Protein AF-A0A812WXN6-F1 (afdb_monomer)

Nearest PDB structures (foldseek):
  3lhn-assembly1_A  TM=6.561E-01  e=1.825E-03  Shewanella oneidensis
  2z4h-assembly1_A  TM=6.398E-01  e=1.081E-02  Escherichia coli
  2z4i-assembly1_A  TM=6.361E-01  e=1.576E-02  Escherichia coli
  2z4i-assembly2_B  TM=6.368E-01  e=2.178E-02  Escherichia coli

Solvent-accessible surface area (backbone atoms only — not comparable to full-atom values): 10844 Å² total; per-residue (Å²): 143,75,70,67,64,60,56,56,51,54,62,64,49,77,78,54,57,67,69,58,56,60,54,58,46,71,81,49,58,74,79,55,32,59,57,49,50,58,49,48,53,49,50,52,48,51,69,30,74,72,44,57,72,58,47,44,41,27,36,36,75,42,72,30,84,98,41,12,27,25,34,43,37,42,36,32,44,83,85,35,40,27,39,43,38,38,39,38,14,57,41,84,88,45,74,46,79,47,80,46,70,31,35,54,47,77,56,91,55,37,36,39,39,41,31,77,47,77,44,69,49,74,65,54,93,90,43,73,66,51,70,44,80,48,71,50,76,50,40,27,39,59,42,90,92,72,26,34,31,35,36,40,94,88,67,49,72,28,71,43,50,10,21,84,83,36,75,72,40,73,41,54,21,39,64,61,73,76,74,76,55,67,63,63,58,44,41,74,74,66,65,78,131

Mean predicted aligned error: 13.72 Å

Foldseek 3Di:
DPDPVVVVVLVVCLPDDLVVLVVVLVPDDPVVSVVSVVVSVVSVQLPDPVVVLVAAKWKDWDADPPFFIWMWIWHAHSSQKIKIWIWGTQGNPRIDIDIAIFGWGDDPQKIKGKDWDFDWDDPDDPDDTDTDIDIDIWMWGQDPVGKTFTADPVRDGDWDATHPPGDIDGRTIDGDDPPPPVVVVCCVVPVDD

Sequence (193 aa):
MGGAASAQGLAQLKGANIADLKALLKDLPADQKARMAALIDSVETQQSSEFKKLIGKFQKSLTWGDWGGHSFTLTIEESGRAVFEERSSEFRDSENWFYKVGRVSLNNDIITFTESRMQGESMGPGGNRSYHEKVVIKRFRRLAGGSLALLADSGEVEKMQAGFEGKAQEAVLVRYEEEQSLTEEMEKLYGRD

Secondary structure (DSSP, 8-state):
--SHHHHHHHHHHTTS-HHHHHHHGGGS-HHHHHHHHHHHHHHHHHHSHHHHTT-EEEEEEEEETTTEEEEEEEEE-TTSEEEEEEEEESSTT-EEEEEEEEEEEEETTEEEEEEEEEEEE--STTPPPEEEEEEEEEEEEEPTTS-EEEE-TTSSBPEE-SSTTSPPEE-EEEE--PPPPHHHHHHHHH---

Structure (mmCIF, N/CA/C/O backbone):
data_AF-A0A812WXN6-F1
#
_entry.id   AF-A0A812WXN6-F1
#
loop_
_atom_site.group_PDB
_atom_site.id
_atom_site.type_symbol
_atom_site.label_atom_id
_atom_site.label_alt_id
_atom_site.label_comp_id
_atom_site.label_asym_id
_atom_site.label_entity_id
_atom_site.label_seq_id
_atom_site.pdbx_PDB_ins_code
_atom_site.Cartn_x
_atom_site.Cartn_y
_atom_site.Cartn_z
_atom_site.occupancy
_atom_site.B_iso_or_equiv
_atom_site.auth_seq_id
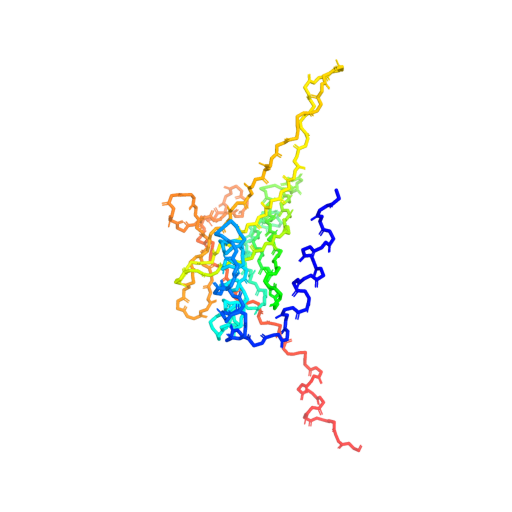_atom_site.auth_comp_id
_atom_site.auth_asym_id
_atom_site.auth_atom_id
_atom_site.pdbx_PDB_model_num
ATOM 1 N N . MET A 1 1 ? 3.934 18.034 25.282 1.00 33.03 1 MET A N 1
ATOM 2 C CA . MET A 1 1 ? 4.019 16.712 25.946 1.00 33.03 1 MET A CA 1
ATOM 3 C C . MET A 1 1 ? 2.748 15.896 25.670 1.00 33.03 1 MET A C 1
ATOM 5 O O . MET A 1 1 ? 1.896 15.821 26.537 1.00 33.03 1 MET A O 1
ATOM 9 N N . GLY A 1 2 ? 2.569 15.331 24.465 1.00 30.69 2 GLY A N 1
ATOM 10 C CA . GLY A 1 2 ? 1.290 14.685 24.085 1.00 30.69 2 GLY A CA 1
ATOM 11 C C . GLY A 1 2 ? 1.379 13.403 23.246 1.00 30.69 2 GLY A C 1
ATOM 12 O O . GLY A 1 2 ? 0.348 12.839 22.911 1.00 30.69 2 GLY A O 1
ATOM 13 N N . GLY A 1 3 ? 2.582 12.925 22.903 1.00 30.77 3 GLY A N 1
ATOM 14 C CA . GLY A 1 3 ? 2.758 11.748 22.035 1.00 30.77 3 GLY A CA 1
ATOM 15 C C . GLY A 1 3 ? 2.910 10.408 22.766 1.00 30.77 3 GLY A C 1
ATOM 16 O O . GLY A 1 3 ? 2.620 9.367 22.194 1.00 30.77 3 GLY A O 1
ATOM 17 N N . ALA A 1 4 ? 3.340 10.409 24.032 1.00 29.14 4 ALA A N 1
ATOM 18 C CA . ALA A 1 4 ? 3.595 9.170 24.778 1.00 29.14 4 ALA A CA 1
ATOM 19 C C . ALA A 1 4 ? 2.308 8.523 25.333 1.00 29.14 4 ALA A C 1
ATOM 21 O O . ALA A 1 4 ? 2.204 7.300 25.385 1.00 29.14 4 ALA A O 1
ATOM 22 N N . ALA A 1 5 ? 1.297 9.335 25.668 1.00 34.25 5 ALA A N 1
ATOM 23 C CA . ALA A 1 5 ? 0.027 8.852 26.213 1.00 34.25 5 ALA A CA 1
ATOM 24 C C . ALA A 1 5 ? -0.831 8.102 25.173 1.00 34.25 5 ALA A C 1
ATOM 26 O O . ALA A 1 5 ? -1.561 7.180 25.526 1.00 34.25 5 ALA A O 1
ATOM 27 N N . SER A 1 6 ? -0.716 8.438 23.882 1.00 50.31 6 SER A N 1
ATOM 28 C CA . SER A 1 6 ? -1.479 7.769 22.818 1.00 50.31 6 SER A CA 1
ATOM 29 C C . SER A 1 6 ? -0.908 6.396 22.445 1.00 50.31 6 SER A C 1
ATOM 31 O O . SER A 1 6 ? -1.674 5.503 22.091 1.00 50.31 6 SER A O 1
ATOM 33 N N . ALA A 1 7 ? 0.407 6.185 22.575 1.00 41.03 7 ALA A N 1
ATOM 34 C CA . ALA A 1 7 ? 1.042 4.889 22.326 1.00 41.03 7 ALA A CA 1
ATOM 35 C C . ALA A 1 7 ? 0.813 3.886 23.475 1.00 41.03 7 ALA A C 1
ATOM 37 O O . ALA A 1 7 ? 0.551 2.711 23.214 1.00 41.03 7 ALA A O 1
ATOM 38 N N . GLN A 1 8 ? 0.848 4.348 24.733 1.00 40.03 8 GLN A N 1
ATOM 39 C CA . GLN A 1 8 ? 0.539 3.517 25.906 1.00 40.03 8 GLN A CA 1
ATOM 40 C C . GLN A 1 8 ? -0.950 3.143 25.986 1.00 40.03 8 GLN A C 1
ATOM 42 O O . GLN A 1 8 ? -1.261 1.991 26.289 1.00 40.03 8 GLN A O 1
ATOM 47 N N . GLY A 1 9 ? -1.862 4.054 25.619 1.00 48.59 9 GLY A N 1
ATOM 48 C CA . GLY A 1 9 ? -3.292 3.740 25.514 1.00 48.59 9 GLY A CA 1
ATOM 49 C C . GLY A 1 9 ? -3.594 2.687 24.440 1.00 48.59 9 GLY A C 1
ATOM 50 O O . GLY A 1 9 ? -4.332 1.742 24.690 1.00 48.59 9 GLY A O 1
ATOM 51 N N . LEU A 1 10 ? -2.957 2.775 23.265 1.00 45.88 10 LEU A N 1
ATOM 52 C CA . LEU A 1 10 ? -3.133 1.800 22.177 1.00 45.88 10 LEU A CA 1
ATOM 53 C C . LEU A 1 10 ? -2.628 0.390 22.526 1.00 45.88 10 LEU A C 1
ATOM 55 O O . LEU A 1 10 ? -3.220 -0.592 22.086 1.00 45.88 10 LEU A O 1
ATOM 59 N N . ALA A 1 11 ? -1.558 0.272 23.318 1.00 43.00 11 ALA A N 1
ATOM 60 C CA . ALA A 1 11 ? -1.041 -1.025 23.759 1.00 43.00 11 ALA A CA 1
ATOM 61 C C . ALA A 1 11 ? -1.960 -1.702 24.794 1.00 43.00 11 ALA A C 1
ATOM 63 O O . ALA A 1 11 ? -2.140 -2.916 24.736 1.00 43.00 11 ALA A O 1
ATOM 64 N N . GLN A 1 12 ? -2.592 -0.926 25.685 1.00 46.94 12 GLN A N 1
ATOM 65 C CA . GLN A 1 12 ? -3.586 -1.434 26.645 1.00 46.94 12 GLN A CA 1
ATOM 66 C C . GLN A 1 12 ? -4.896 -1.878 25.970 1.00 46.94 12 GLN A C 1
ATOM 68 O O . GLN A 1 12 ? -5.598 -2.742 26.488 1.00 46.94 12 GLN A O 1
ATOM 73 N N . LEU A 1 13 ? -5.201 -1.345 24.785 1.00 49.94 13 LEU A N 1
ATOM 74 C CA . LEU A 1 13 ? -6.423 -1.651 24.035 1.00 49.94 13 LEU A CA 1
ATOM 75 C C . LEU A 1 13 ? -6.323 -2.895 23.146 1.00 49.94 13 LEU A C 1
ATOM 77 O O . LEU A 1 13 ? -7.351 -3.411 22.714 1.00 49.94 13 LEU A O 1
ATOM 81 N N . LYS A 1 14 ? -5.117 -3.429 22.912 1.00 48.50 14 LYS A N 1
ATOM 82 C CA . LYS A 1 14 ? -4.923 -4.665 22.131 1.00 48.50 14 LYS A CA 1
ATOM 83 C C . LYS A 1 14 ? -5.562 -5.910 22.765 1.00 48.50 14 LYS A C 1
ATOM 85 O O . LYS A 1 14 ? -5.762 -6.890 22.057 1.00 48.50 14 LYS A O 1
ATOM 90 N N . GLY A 1 15 ? -5.888 -5.873 24.061 1.00 48.41 15 GLY A N 1
ATOM 91 C CA . GLY A 1 15 ? -6.574 -6.952 24.786 1.00 48.41 15 GLY A CA 1
ATOM 92 C C . GLY A 1 15 ? -7.963 -6.587 25.320 1.00 48.41 15 GLY A C 1
ATOM 93 O O . GLY A 1 15 ? -8.563 -7.389 26.029 1.00 48.41 15 GLY A O 1
ATOM 94 N N . ALA A 1 16 ? -8.468 -5.385 25.026 1.00 55.94 16 ALA A N 1
ATOM 95 C CA . ALA A 1 16 ? -9.761 -4.930 25.524 1.00 55.94 16 ALA A CA 1
ATOM 96 C C . ALA A 1 16 ? -10.901 -5.439 24.628 1.00 55.94 16 ALA A C 1
ATOM 98 O O . ALA A 1 16 ? -10.816 -5.390 23.400 1.00 55.94 16 ALA A O 1
ATOM 99 N N . ASN A 1 17 ? -11.985 -5.909 25.245 1.00 61.47 17 ASN A N 1
ATOM 100 C CA . ASN A 1 17 ? -13.195 -6.297 24.532 1.00 61.47 17 ASN A CA 1
ATOM 101 C C . ASN A 1 17 ? -13.834 -5.045 23.903 1.00 61.47 17 ASN A C 1
ATOM 103 O O . ASN A 1 17 ? -14.116 -4.067 24.597 1.00 61.47 17 ASN A O 1
ATOM 107 N N . ILE A 1 18 ? -14.077 -5.065 22.589 1.00 64.12 18 ILE A N 1
ATOM 108 C CA . ILE A 1 18 ? -14.683 -3.944 21.847 1.00 64.12 18 ILE A CA 1
ATOM 109 C C . ILE A 1 18 ? -16.031 -3.540 22.463 1.00 64.12 18 ILE A C 1
ATOM 111 O O . ILE A 1 18 ? -16.370 -2.355 22.483 1.00 64.12 18 ILE A O 1
ATOM 115 N N . ALA A 1 19 ? -16.778 -4.503 23.012 1.00 62.62 19 ALA A N 1
ATOM 116 C CA . ALA A 1 19 ? -18.036 -4.242 23.704 1.00 62.62 19 ALA A CA 1
ATOM 117 C C . ALA A 1 19 ? -17.853 -3.332 24.934 1.00 62.62 19 ALA A C 1
ATOM 119 O O . ALA A 1 19 ? -18.641 -2.406 25.131 1.00 62.62 19 ALA A O 1
ATOM 120 N N . ASP A 1 20 ? -16.778 -3.530 25.700 1.00 64.81 20 ASP A N 1
ATOM 121 C CA . ASP A 1 20 ? -16.476 -2.736 26.896 1.00 64.81 20 ASP A CA 1
ATOM 122 C C . ASP A 1 20 ? -16.015 -1.322 26.513 1.00 64.81 20 ASP A C 1
ATOM 124 O O . ASP A 1 20 ? -16.400 -0.336 27.143 1.00 64.81 20 ASP A O 1
ATOM 128 N N . LEU A 1 21 ? -15.274 -1.192 25.408 1.00 65.69 21 LEU A N 1
ATOM 129 C CA . LEU A 1 21 ? -14.877 0.110 24.867 1.00 65.69 21 LEU A CA 1
ATOM 130 C C . LEU A 1 21 ? -16.072 0.911 24.330 1.00 65.69 21 LEU A C 1
ATOM 132 O O . LEU A 1 21 ? -16.168 2.118 24.564 1.00 65.69 21 LEU A O 1
ATOM 136 N N . LYS A 1 22 ? -17.018 0.240 23.662 1.00 66.38 22 LYS A N 1
ATOM 137 C CA . LYS A 1 22 ? -18.287 0.843 23.219 1.00 66.38 22 LYS A CA 1
ATOM 138 C C . LYS A 1 22 ? -19.196 1.207 24.400 1.00 66.38 22 LYS A C 1
ATOM 140 O O . LYS A 1 22 ? -19.958 2.169 24.296 1.00 66.38 22 LYS A O 1
ATOM 145 N N . ALA A 1 23 ? -19.113 0.491 25.522 1.00 67.00 23 ALA A N 1
ATOM 146 C CA . ALA A 1 23 ? -19.829 0.842 26.746 1.00 67.00 23 ALA A CA 1
ATOM 147 C C . ALA A 1 23 ? -19.251 2.111 27.398 1.00 67.00 23 ALA A C 1
ATOM 149 O O . ALA A 1 23 ? -20.011 3.036 27.685 1.00 67.00 23 ALA A O 1
ATOM 150 N N . LEU A 1 24 ? -17.921 2.207 27.515 1.00 65.50 24 LEU A N 1
ATOM 151 C CA . LEU A 1 24 ? -17.213 3.387 28.041 1.00 65.50 24 LEU A CA 1
ATOM 152 C C . LEU A 1 24 ? -17.468 4.662 27.222 1.00 65.50 24 LEU A C 1
ATOM 154 O O . LEU A 1 24 ? -17.442 5.769 27.755 1.00 65.50 24 LEU A O 1
ATOM 158 N N . LEU A 1 25 ? -17.760 4.520 25.927 1.00 66.50 25 LEU A N 1
ATOM 159 C CA . LEU A 1 25 ? -18.125 5.637 25.057 1.00 66.50 25 LEU A CA 1
ATOM 160 C C . LEU A 1 25 ? -19.397 6.368 25.501 1.00 66.50 25 LEU A C 1
ATOM 162 O O . LEU A 1 25 ? -19.516 7.555 25.211 1.00 66.50 25 LEU A O 1
ATOM 166 N N . LYS A 1 26 ? -20.355 5.708 26.164 1.00 68.88 26 LYS A N 1
ATOM 167 C CA . LYS A 1 26 ? -21.653 6.324 26.503 1.00 68.88 26 LYS A CA 1
ATOM 168 C C . LYS A 1 26 ? -21.509 7.481 27.492 1.00 68.88 26 LYS A C 1
ATOM 170 O O . LYS A 1 26 ? -22.178 8.505 27.319 1.00 68.88 26 LYS A O 1
ATOM 175 N N . ASP A 1 27 ? -20.563 7.362 28.415 1.00 70.44 27 ASP A N 1
ATOM 176 C CA . ASP A 1 27 ? -20.410 8.264 29.561 1.00 70.44 27 ASP A CA 1
ATOM 177 C C . ASP A 1 27 ? -19.451 9.435 29.301 1.00 70.44 27 ASP A C 1
ATOM 179 O O . ASP A 1 27 ? -19.265 10.300 30.154 1.00 70.44 27 ASP A O 1
ATOM 183 N N . LEU A 1 28 ? -18.854 9.504 28.106 1.00 69.88 28 LEU A N 1
ATOM 184 C CA . LEU A 1 28 ? -17.856 10.522 27.788 1.00 69.88 28 LEU A CA 1
ATOM 185 C C . LEU A 1 28 ? -18.443 11.834 27.236 1.00 69.88 28 LEU A C 1
ATOM 187 O O . LEU A 1 28 ? -19.498 11.834 26.587 1.00 69.88 28 LEU A O 1
ATOM 191 N N . PRO A 1 29 ? -17.738 12.964 27.420 1.00 76.38 29 PRO A N 1
ATOM 192 C CA . PRO A 1 29 ? -18.049 14.230 26.757 1.00 76.38 29 PRO A CA 1
ATOM 193 C C . PRO A 1 29 ? -17.917 14.135 25.223 1.00 76.38 29 PRO A C 1
ATOM 195 O O . PRO A 1 29 ? -17.157 13.318 24.698 1.00 76.38 29 PRO A O 1
ATOM 198 N N . ALA A 1 30 ? -18.671 14.954 24.479 1.00 72.00 30 ALA A N 1
ATOM 199 C CA . ALA A 1 30 ? -18.831 14.830 23.020 1.00 72.00 30 ALA A CA 1
ATOM 200 C C . ALA A 1 30 ? -17.517 14.961 22.216 1.00 72.00 30 ALA A C 1
ATOM 202 O O . ALA A 1 30 ? -17.319 14.272 21.214 1.00 72.00 30 ALA A O 1
ATOM 203 N N . ASP A 1 31 ? -16.602 15.807 22.678 1.00 64.12 31 ASP A N 1
ATOM 204 C CA . ASP A 1 31 ? -15.276 16.042 22.101 1.00 64.12 31 ASP A CA 1
ATOM 205 C C . ASP A 1 31 ? -14.322 14.846 22.284 1.00 64.12 31 ASP A C 1
ATOM 207 O O . ASP A 1 31 ? -13.501 14.556 21.409 1.00 64.12 31 ASP A O 1
ATOM 211 N N . GLN A 1 32 ? -14.466 14.102 23.384 1.00 61.41 32 GLN A N 1
ATOM 212 C CA . GLN A 1 32 ? -13.708 12.872 23.643 1.00 61.41 32 GLN A CA 1
ATOM 213 C C . GLN A 1 32 ? -14.342 11.649 22.968 1.00 61.41 32 GLN A C 1
ATOM 215 O O . GLN A 1 32 ? -13.617 10.778 22.478 1.00 61.41 32 GLN A O 1
ATOM 220 N N . LYS A 1 33 ? -15.677 11.625 22.846 1.00 66.88 33 LYS A N 1
ATOM 221 C CA . LYS A 1 33 ? -16.433 10.584 22.130 1.00 66.88 33 LYS A CA 1
ATOM 222 C C . LYS A 1 33 ? -15.969 10.410 20.689 1.00 66.88 33 LYS A C 1
ATOM 224 O O . LYS A 1 33 ? -15.718 9.284 20.278 1.00 66.88 33 LYS A O 1
ATOM 229 N N . ALA A 1 34 ? -15.792 11.497 19.937 1.00 63.53 34 ALA A N 1
ATOM 230 C CA . ALA A 1 34 ? -15.356 11.414 18.539 1.00 63.53 34 ALA A CA 1
ATOM 231 C C . ALA A 1 34 ? -13.958 10.783 18.394 1.00 63.53 34 ALA A C 1
ATOM 233 O O . ALA A 1 34 ? -13.729 9.950 17.518 1.00 63.53 34 ALA A O 1
ATOM 234 N N . ARG A 1 35 ? -13.028 11.138 19.292 1.00 61.72 35 ARG A N 1
ATOM 235 C CA . ARG A 1 35 ? -11.661 10.594 19.289 1.00 61.72 35 ARG A CA 1
ATOM 236 C C . ARG A 1 35 ? -11.632 9.123 19.690 1.00 61.72 35 ARG A C 1
ATOM 238 O O . ARG A 1 35 ? -10.906 8.351 19.073 1.00 61.72 35 ARG A O 1
ATOM 245 N N . MET A 1 36 ? -12.420 8.730 20.691 1.00 64.44 36 MET A N 1
ATOM 246 C CA . MET A 1 36 ? -12.512 7.333 21.120 1.00 64.44 36 MET A CA 1
ATOM 247 C C . MET A 1 36 ? -13.283 6.453 20.140 1.00 64.44 36 MET A C 1
ATOM 249 O O . MET A 1 36 ? -12.873 5.318 19.941 1.00 64.44 36 MET A O 1
ATOM 253 N N . ALA A 1 37 ? -14.326 6.964 19.482 1.00 64.38 37 ALA A N 1
ATOM 254 C CA . ALA A 1 37 ? -15.037 6.241 18.428 1.00 64.38 37 ALA A CA 1
ATOM 255 C C . ALA A 1 37 ? -14.101 5.907 17.260 1.00 64.38 37 ALA A C 1
ATOM 257 O O . ALA A 1 37 ? -13.977 4.743 16.900 1.00 64.38 37 ALA A O 1
ATOM 258 N N . ALA A 1 38 ? -13.328 6.886 16.774 1.00 60.88 38 ALA A N 1
ATOM 259 C CA . ALA A 1 38 ? -12.321 6.648 15.737 1.00 60.88 38 ALA A CA 1
ATOM 260 C C . ALA A 1 38 ? -11.245 5.629 16.166 1.00 60.88 38 ALA A C 1
ATOM 262 O O . ALA A 1 38 ? -10.710 4.884 15.343 1.00 60.88 38 ALA A O 1
ATOM 263 N N . LEU A 1 39 ? -10.914 5.588 17.460 1.00 62.91 39 LEU A N 1
ATOM 264 C CA . LEU A 1 39 ? -9.937 4.649 18.004 1.00 62.91 39 LEU A CA 1
ATOM 265 C C . LEU A 1 39 ? -10.512 3.231 18.132 1.00 62.91 39 LEU A C 1
ATOM 267 O O . LEU A 1 39 ? -9.81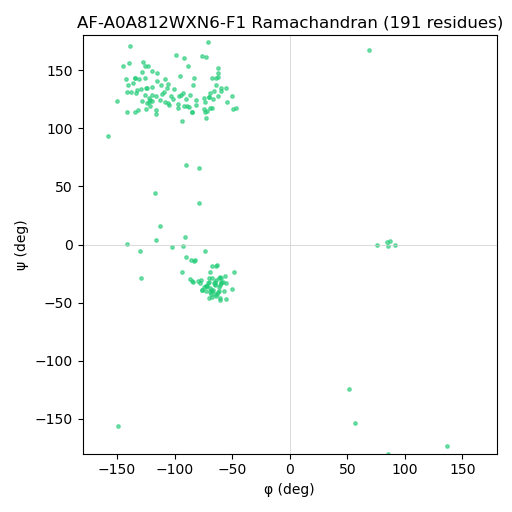9 2.267 17.825 1.00 62.91 39 LEU A O 1
ATOM 271 N N . ILE A 1 40 ? -11.778 3.110 18.533 1.00 64.62 40 ILE A N 1
ATOM 272 C CA . ILE A 1 40 ? -12.507 1.839 18.615 1.00 64.62 40 ILE A CA 1
ATOM 273 C C . ILE A 1 40 ? -12.732 1.264 17.223 1.00 64.62 40 ILE A C 1
ATOM 275 O O . ILE A 1 40 ? -12.428 0.095 17.021 1.00 64.62 40 ILE A O 1
ATOM 279 N N . ASP A 1 41 ? -13.161 2.077 16.260 1.00 64.25 41 ASP A N 1
ATOM 280 C CA . ASP A 1 41 ? -13.332 1.645 14.870 1.00 64.25 41 ASP A CA 1
ATOM 281 C C . ASP A 1 41 ? -11.998 1.177 14.272 1.00 64.25 41 ASP A C 1
ATOM 283 O O . ASP A 1 41 ? -11.953 0.193 13.536 1.00 64.25 41 ASP A O 1
ATOM 287 N N . SER A 1 42 ? -10.886 1.826 14.634 1.00 62.69 42 SER A N 1
ATOM 288 C CA . SER A 1 42 ? -9.537 1.395 14.247 1.00 62.69 42 SER A CA 1
ATOM 289 C C . SER A 1 42 ? -9.172 0.031 14.845 1.00 62.69 42 SER A C 1
ATOM 291 O O . SER A 1 42 ? -8.676 -0.837 14.126 1.00 62.69 42 SER A O 1
ATOM 293 N N . VAL A 1 43 ? -9.472 -0.202 16.128 1.00 64.06 43 VAL A N 1
ATOM 294 C CA . VAL A 1 43 ? -9.241 -1.496 16.798 1.00 64.06 43 VAL A CA 1
ATOM 295 C C . VAL A 1 43 ? -10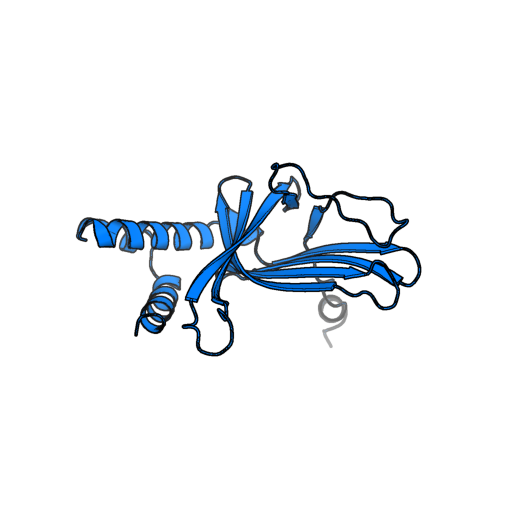.165 -2.587 16.243 1.00 64.06 43 VAL A C 1
ATOM 297 O O . VAL A 1 43 ? -9.706 -3.692 15.973 1.00 64.06 43 VAL A O 1
ATOM 300 N N . GLU A 1 44 ? -11.441 -2.287 16.010 1.00 65.94 44 GLU A N 1
ATOM 301 C CA . GLU A 1 44 ? -12.424 -3.208 15.428 1.00 65.94 4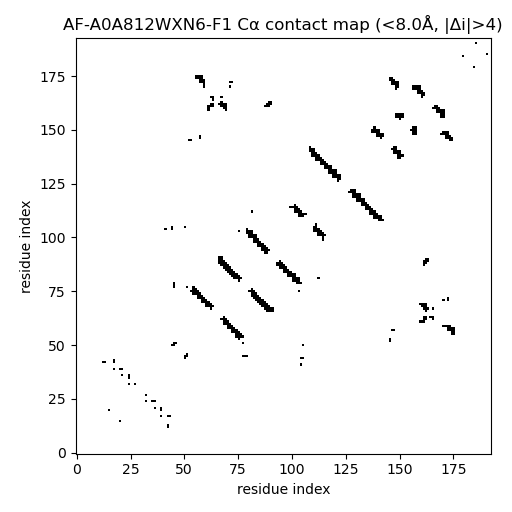4 GLU A CA 1
ATOM 302 C C . GLU A 1 44 ? -12.057 -3.582 13.988 1.00 65.94 44 GLU A C 1
ATOM 304 O O . GLU A 1 44 ? -12.057 -4.762 13.631 1.00 65.94 44 GLU A O 1
ATOM 309 N N . THR A 1 45 ? -11.620 -2.604 13.191 1.00 63.38 45 THR A N 1
ATOM 310 C CA . THR A 1 45 ? -11.087 -2.848 11.846 1.00 63.38 45 THR A CA 1
ATOM 311 C C . THR A 1 45 ? -9.853 -3.745 11.915 1.00 63.38 45 THR A C 1
ATOM 313 O O . THR A 1 45 ? -9.801 -4.733 11.189 1.00 63.38 45 THR A O 1
ATOM 316 N N . GLN A 1 46 ? -8.906 -3.478 12.824 1.00 63.66 46 GLN A N 1
ATOM 317 C CA . GLN A 1 46 ? -7.697 -4.297 13.011 1.00 63.66 46 GLN A CA 1
ATOM 318 C C . GLN A 1 46 ? -7.993 -5.727 13.495 1.00 63.66 46 GLN A C 1
ATOM 320 O O . GLN A 1 46 ? -7.263 -6.657 13.153 1.00 63.66 46 GLN A O 1
ATOM 325 N N . GLN A 1 47 ? -9.065 -5.924 14.265 1.00 65.44 47 GLN A N 1
ATOM 326 C CA . GLN A 1 47 ? -9.490 -7.244 14.739 1.00 65.44 47 GLN A CA 1
ATOM 327 C C . GLN A 1 47 ? -10.333 -8.017 13.711 1.00 65.44 47 GLN A C 1
ATOM 329 O O . GLN A 1 47 ? -10.494 -9.234 13.854 1.00 65.44 47 GLN A O 1
ATOM 334 N N . SER A 1 48 ? -10.839 -7.352 12.666 1.00 70.12 48 SER A N 1
ATOM 335 C CA . SER A 1 48 ? -11.665 -7.988 11.639 1.00 70.12 48 SER A CA 1
ATOM 336 C C . SER A 1 48 ? -10.906 -9.082 10.875 1.00 70.12 48 SER A C 1
ATOM 338 O O . SER A 1 48 ? -9.714 -8.971 10.572 1.00 70.12 48 SER A O 1
ATOM 340 N N . SER A 1 49 ? -11.614 -10.153 10.506 1.00 72.81 49 SER A N 1
ATOM 341 C CA . SER A 1 49 ? -11.060 -11.224 9.668 1.00 72.81 49 SER A CA 1
ATOM 342 C C . SER A 1 49 ? -10.598 -10.716 8.302 1.00 72.81 49 SER A C 1
ATOM 344 O O . SER A 1 49 ? -9.676 -11.278 7.717 1.00 72.81 49 SER A O 1
ATOM 346 N N . GLU A 1 50 ? -11.223 -9.653 7.794 1.00 77.31 50 GLU A N 1
ATOM 347 C CA . GLU A 1 50 ? -10.851 -9.041 6.522 1.00 77.31 50 GLU A CA 1
ATOM 348 C C . GLU A 1 50 ? -9.535 -8.276 6.618 1.00 77.31 50 GLU A C 1
ATOM 350 O O . GLU A 1 50 ? -8.700 -8.425 5.729 1.00 77.31 50 GLU A O 1
ATOM 355 N N . PHE A 1 51 ? -9.287 -7.550 7.711 1.00 80.75 51 PHE A N 1
ATOM 356 C CA . PHE A 1 51 ? -7.995 -6.902 7.926 1.00 80.75 51 PHE A CA 1
ATOM 357 C C . PHE A 1 51 ? -6.871 -7.919 8.125 1.00 80.75 51 PHE A C 1
ATOM 359 O O . PHE A 1 51 ? -5.790 -7.760 7.563 1.00 80.75 51 PHE A O 1
ATOM 366 N N . LYS A 1 52 ? -7.132 -9.021 8.839 1.00 81.62 52 LYS A N 1
ATOM 367 C CA . LYS A 1 52 ? -6.139 -10.095 9.014 1.00 81.62 52 LYS A CA 1
ATOM 368 C C . LYS A 1 52 ? -5.648 -10.685 7.690 1.00 81.62 52 LYS A C 1
ATOM 370 O O . LYS A 1 52 ? -4.482 -11.055 7.582 1.00 81.62 52 LYS A O 1
ATOM 375 N N . LYS A 1 53 ? -6.497 -10.727 6.658 1.00 83.94 53 LYS A N 1
ATOM 376 C CA . LYS A 1 53 ? -6.105 -11.173 5.307 1.00 83.94 53 LYS A CA 1
ATOM 377 C C . LYS A 1 53 ? -5.132 -10.211 4.614 1.00 83.94 53 LYS A C 1
ATOM 379 O O . LYS A 1 53 ? -4.476 -10.627 3.664 1.00 83.94 53 LYS A O 1
ATOM 384 N N . LEU A 1 54 ? -5.040 -8.965 5.080 1.00 87.81 54 LEU A N 1
ATOM 385 C CA . LEU A 1 54 ? -4.142 -7.935 4.554 1.00 87.81 54 LEU A CA 1
ATOM 386 C C . LEU A 1 54 ? -2.775 -7.922 5.237 1.00 87.81 54 LEU A C 1
ATOM 388 O O . LEU A 1 54 ? -1.888 -7.223 4.772 1.00 87.81 54 LEU A O 1
ATOM 392 N N . ILE A 1 55 ? -2.589 -8.649 6.338 1.00 90.50 55 ILE A N 1
ATOM 393 C CA . ILE A 1 55 ? -1.298 -8.706 7.027 1.00 90.50 55 ILE A CA 1
ATOM 394 C C . ILE A 1 55 ? -0.309 -9.464 6.141 1.00 90.50 55 ILE A C 1
ATOM 396 O O . ILE A 1 55 ? -0.608 -10.563 5.676 1.00 90.50 55 ILE A O 1
ATOM 400 N N . GLY A 1 56 ? 0.873 -8.896 5.921 1.00 92.44 56 GLY A N 1
ATOM 401 C CA . GLY A 1 56 ? 1.914 -9.490 5.089 1.00 92.44 56 GLY A CA 1
ATOM 402 C C . GLY A 1 56 ? 2.579 -8.482 4.161 1.00 92.44 56 GLY A C 1
ATOM 403 O O . GLY A 1 56 ? 2.345 -7.275 4.238 1.00 92.44 56 GLY A O 1
ATOM 404 N N . LYS A 1 57 ? 3.436 -8.997 3.282 1.00 95.81 57 LYS A N 1
ATOM 405 C CA . LYS A 1 57 ? 4.152 -8.214 2.278 1.00 95.81 57 LYS A CA 1
ATOM 406 C C . LYS A 1 57 ? 3.464 -8.369 0.927 1.00 95.81 57 LYS A C 1
ATOM 408 O O . LYS A 1 57 ? 3.162 -9.481 0.514 1.00 95.81 57 LYS A O 1
ATOM 413 N N . PHE A 1 58 ? 3.252 -7.264 0.231 1.00 95.88 58 PHE A N 1
ATOM 414 C CA . PHE A 1 58 ? 2.766 -7.211 -1.142 1.00 95.88 58 PHE A CA 1
ATOM 415 C C . PHE A 1 58 ? 3.820 -6.524 -1.984 1.00 95.88 58 PHE A C 1
ATOM 417 O O . PHE A 1 58 ? 4.362 -5.501 -1.565 1.00 95.88 58 PHE A O 1
ATOM 424 N N . GLN A 1 59 ? 4.113 -7.065 -3.159 1.00 96.12 59 GLN A N 1
ATOM 425 C CA . GLN A 1 59 ? 5.118 -6.478 -4.028 1.00 96.12 59 GLN A CA 1
ATOM 426 C C . GLN A 1 59 ? 4.768 -6.625 -5.502 1.00 96.12 59 GLN A C 1
ATOM 428 O O . GLN A 1 59 ? 4.082 -7.558 -5.926 1.00 96.12 59 GLN A O 1
ATOM 433 N N . LYS A 1 60 ? 5.291 -5.695 -6.287 1.00 95.31 60 LYS A N 1
ATOM 434 C CA . LYS A 1 60 ? 5.365 -5.787 -7.738 1.00 95.31 60 LYS A CA 1
ATOM 435 C C . LYS A 1 60 ? 6.700 -5.204 -8.151 1.00 95.31 60 LYS A C 1
ATOM 437 O O . LYS A 1 60 ? 7.032 -4.099 -7.736 1.00 95.31 60 LYS A O 1
ATOM 442 N N . SER A 1 61 ? 7.421 -5.930 -8.990 1.00 94.12 61 SER A N 1
ATOM 443 C CA . SER A 1 61 ? 8.686 -5.479 -9.552 1.00 94.12 61 SER A CA 1
ATOM 444 C C . SER A 1 61 ? 8.678 -5.692 -11.055 1.00 94.12 61 SER A C 1
ATOM 446 O O . SER A 1 61 ? 8.139 -6.684 -11.548 1.00 94.12 61 SER A O 1
ATOM 448 N N . LEU A 1 62 ? 9.269 -4.746 -11.768 1.00 92.56 62 LEU A N 1
ATOM 449 C CA . LEU A 1 62 ? 9.560 -4.807 -13.187 1.00 92.56 62 LEU A CA 1
ATOM 450 C C . LEU A 1 62 ? 11.045 -4.537 -13.382 1.00 92.56 62 LEU A C 1
ATOM 452 O O . LEU A 1 62 ? 11.624 -3.693 -12.698 1.00 92.56 62 LEU A O 1
ATOM 456 N N . THR A 1 63 ? 11.629 -5.228 -14.349 1.00 90.31 63 THR A N 1
ATOM 457 C CA . THR A 1 63 ? 12.992 -4.994 -14.809 1.00 90.31 63 THR A CA 1
ATOM 458 C C . THR A 1 63 ? 12.996 -4.827 -16.324 1.00 90.31 63 THR A C 1
ATOM 460 O O . THR A 1 63 ? 12.153 -5.389 -17.030 1.00 90.31 63 THR A O 1
ATOM 463 N N . TRP A 1 64 ? 13.922 -4.017 -16.826 1.00 87.38 64 TRP A N 1
ATOM 464 C CA . TRP A 1 64 ? 14.150 -3.803 -18.249 1.00 87.38 64 TRP A CA 1
ATOM 465 C C . TRP A 1 64 ? 15.647 -3.684 -18.525 1.00 87.38 64 TRP A C 1
ATOM 467 O O . TRP A 1 64 ? 16.305 -2.739 -18.081 1.00 87.38 64 TRP A O 1
ATOM 477 N N . GLY A 1 65 ? 16.181 -4.660 -19.261 1.00 84.88 65 GLY A N 1
ATOM 478 C CA . GLY A 1 65 ? 17.625 -4.830 -19.405 1.00 84.88 65 GLY A CA 1
ATOM 479 C C . GLY A 1 65 ? 18.318 -4.984 -18.047 1.00 84.88 65 GLY A C 1
ATOM 480 O O . GLY A 1 65 ? 17.703 -5.404 -17.067 1.00 84.88 65 GLY A O 1
ATOM 481 N N . ASP A 1 66 ? 19.592 -4.603 -17.996 1.00 79.75 66 ASP A N 1
ATOM 482 C CA . ASP A 1 66 ? 20.420 -4.765 -16.794 1.00 79.75 66 ASP A CA 1
ATOM 483 C C . ASP A 1 66 ? 20.227 -3.642 -15.757 1.00 79.75 66 ASP A C 1
ATOM 485 O O . ASP A 1 66 ? 20.684 -3.768 -14.623 1.00 79.75 66 ASP A O 1
ATOM 489 N N . TRP A 1 67 ? 19.572 -2.535 -16.134 1.00 74.62 67 TRP A N 1
ATOM 490 C CA . TRP A 1 67 ? 19.580 -1.286 -15.352 1.00 74.62 67 TRP A CA 1
ATOM 491 C C . TRP A 1 67 ? 18.196 -0.695 -15.069 1.00 74.62 67 TRP A C 1
ATOM 493 O O . TRP A 1 67 ? 18.017 -0.003 -14.065 1.00 74.62 67 TRP A O 1
ATOM 503 N N . GLY A 1 68 ? 17.218 -0.938 -15.945 1.00 85.88 68 GLY A N 1
ATOM 504 C CA . GLY A 1 68 ? 15.862 -0.445 -15.758 1.00 85.88 68 GLY A CA 1
ATOM 505 C C . GLY A 1 68 ? 15.161 -1.249 -14.672 1.00 85.88 68 GLY A C 1
ATOM 506 O O . GLY A 1 68 ? 15.033 -2.467 -14.790 1.00 85.88 68 GLY A O 1
ATOM 507 N N . GLY A 1 69 ? 14.685 -0.581 -13.630 1.00 91.06 69 GLY A N 1
ATOM 508 C CA . GLY A 1 69 ? 14.020 -1.214 -12.499 1.00 91.06 69 GLY A CA 1
ATOM 509 C C . GLY A 1 69 ? 12.869 -0.355 -12.005 1.00 91.06 69 GLY A C 1
ATOM 510 O O . GLY A 1 69 ? 12.945 0.868 -12.003 1.00 91.06 69 GLY A O 1
ATOM 511 N N . HIS A 1 70 ? 11.774 -0.981 -11.600 1.00 94.38 70 HIS A N 1
ATOM 512 C CA . HIS A 1 70 ? 10.713 -0.295 -10.875 1.00 94.38 70 HIS A CA 1
ATOM 513 C C . HIS A 1 70 ? 10.043 -1.299 -9.951 1.00 94.38 70 HIS A C 1
ATOM 515 O O . HIS A 1 70 ? 9.569 -2.336 -10.412 1.00 94.38 70 HIS A O 1
ATOM 521 N N . SER A 1 71 ? 10.004 -1.020 -8.654 1.00 95.00 71 SER A N 1
ATOM 522 C CA . SER A 1 71 ? 9.345 -1.872 -7.676 1.00 95.00 71 SER A CA 1
ATOM 523 C C . SER A 1 71 ? 8.515 -1.082 -6.682 1.00 95.00 71 SER A C 1
ATOM 525 O O . SER A 1 71 ? 8.983 -0.081 -6.145 1.00 95.00 71 SER A O 1
ATOM 527 N N . PHE A 1 72 ? 7.342 -1.617 -6.366 1.00 96.31 72 PHE A N 1
ATOM 528 C CA . PHE A 1 72 ? 6.524 -1.224 -5.230 1.00 96.31 72 PHE A CA 1
ATOM 529 C C . PHE A 1 72 ? 6.492 -2.352 -4.208 1.00 96.31 72 PHE A C 1
ATOM 531 O O . PHE A 1 72 ? 6.298 -3.514 -4.568 1.00 96.31 72 PHE A O 1
ATOM 538 N N . THR A 1 73 ? 6.620 -2.005 -2.934 1.00 96.62 73 THR A N 1
ATOM 539 C CA . THR A 1 73 ? 6.421 -2.913 -1.807 1.00 96.62 73 THR A CA 1
ATOM 540 C C . THR A 1 73 ? 5.537 -2.245 -0.763 1.00 96.62 73 THR A C 1
ATOM 542 O O . THR A 1 73 ? 5.767 -1.103 -0.371 1.00 96.62 73 THR A O 1
ATOM 545 N N . LEU A 1 74 ? 4.532 -2.972 -0.285 1.00 96.69 74 LEU A N 1
ATOM 546 C CA . LEU A 1 74 ? 3.717 -2.600 0.863 1.00 96.69 74 LEU A CA 1
ATOM 547 C C . LEU A 1 74 ? 3.762 -3.742 1.878 1.00 96.69 74 LEU A C 1
ATOM 549 O O . LEU A 1 74 ? 3.283 -4.838 1.599 1.00 96.69 74 LEU A O 1
ATOM 553 N N . THR A 1 75 ? 4.303 -3.481 3.060 1.00 96.19 75 THR A N 1
ATOM 554 C CA . THR A 1 75 ? 4.305 -4.434 4.176 1.00 96.19 75 THR A CA 1
ATOM 555 C C . THR A 1 75 ? 3.341 -3.947 5.241 1.00 96.19 75 THR A C 1
ATOM 557 O O . THR A 1 75 ? 3.500 -2.832 5.734 1.00 96.19 75 THR A O 1
ATOM 560 N N . ILE A 1 76 ? 2.355 -4.766 5.597 1.00 93.31 76 ILE A N 1
ATOM 561 C CA . ILE A 1 76 ? 1.335 -4.466 6.606 1.00 93.31 76 ILE A CA 1
ATOM 562 C C . ILE A 1 76 ? 1.538 -5.394 7.803 1.00 93.31 76 ILE A C 1
ATOM 564 O O . ILE A 1 76 ? 1.531 -6.617 7.664 1.00 93.31 76 ILE A O 1
ATOM 568 N N . GLU A 1 77 ? 1.688 -4.806 8.985 1.00 87.94 77 GLU A N 1
ATOM 569 C CA . GLU A 1 77 ? 1.805 -5.524 10.252 1.00 87.94 77 GLU A CA 1
ATOM 570 C C . GLU A 1 77 ? 0.434 -5.719 10.914 1.00 87.94 77 GLU A C 1
ATOM 572 O O . GLU A 1 77 ? -0.502 -4.946 10.697 1.00 87.94 77 GLU A O 1
ATOM 577 N N . GLU A 1 78 ? 0.342 -6.680 11.839 1.00 81.62 78 GLU A N 1
ATOM 578 C CA . GLU A 1 78 ? -0.871 -6.921 12.641 1.00 81.62 78 GLU A CA 1
ATOM 579 C C . GLU A 1 78 ? -1.335 -5.682 13.421 1.00 81.62 78 GLU A C 1
ATOM 581 O O . GLU A 1 78 ? -2.510 -5.517 13.730 1.00 81.62 78 GLU A O 1
ATOM 586 N N . SER A 1 79 ? -0.397 -4.788 13.743 1.00 76.75 79 SER A N 1
ATOM 587 C CA . SER A 1 79 ? -0.653 -3.550 14.479 1.00 76.75 79 SER A CA 1
ATOM 588 C C . SER A 1 79 ? -1.359 -2.463 13.656 1.00 76.75 79 SER A C 1
ATOM 590 O O . SER A 1 79 ? -1.635 -1.383 14.185 1.00 76.75 79 SER A O 1
ATOM 592 N N . GLY A 1 80 ? -1.565 -2.691 12.356 1.00 80.00 80 GLY A N 1
ATOM 593 C CA . GLY A 1 80 ? -2.010 -1.674 11.407 1.00 80.00 80 GLY A CA 1
ATOM 594 C C . GLY A 1 80 ? -0.926 -0.683 10.993 1.00 80.00 80 GLY A C 1
ATOM 595 O O . GLY A 1 80 ? -1.189 0.210 10.185 1.00 80.00 80 GLY A O 1
ATOM 596 N N . ARG A 1 81 ? 0.299 -0.823 11.515 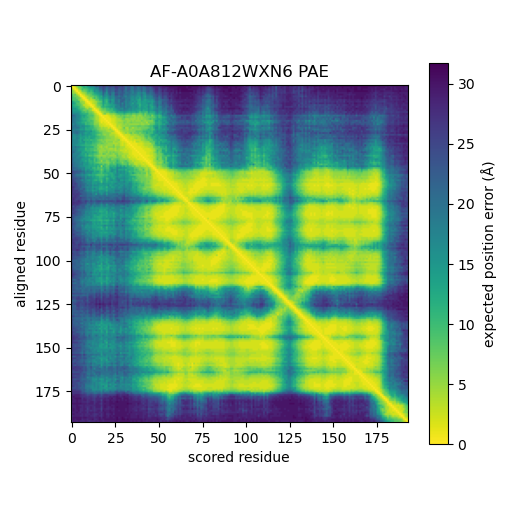1.00 86.31 81 ARG A N 1
ATOM 597 C CA . ARG A 1 81 ? 1.480 -0.163 10.959 1.00 86.31 81 ARG A CA 1
ATOM 598 C C . ARG A 1 81 ? 1.782 -0.758 9.588 1.00 86.31 81 ARG A C 1
ATOM 600 O O . ARG A 1 81 ? 1.635 -1.959 9.379 1.00 86.31 81 ARG A O 1
ATOM 607 N N . ALA A 1 82 ? 2.229 0.089 8.673 1.00 92.31 82 ALA A N 1
ATOM 608 C CA . ALA A 1 82 ? 2.672 -0.351 7.367 1.00 92.31 82 ALA A CA 1
ATOM 609 C C . ALA A 1 82 ? 3.921 0.397 6.907 1.00 92.31 82 ALA A C 1
ATOM 611 O O . ALA A 1 82 ? 4.190 1.527 7.330 1.00 92.31 82 ALA A O 1
ATOM 612 N N . VAL A 1 83 ? 4.665 -0.242 6.016 1.00 94.25 83 VAL A N 1
ATOM 613 C CA . VAL A 1 83 ? 5.817 0.323 5.320 1.00 94.25 83 VAL A CA 1
ATOM 614 C C . VAL A 1 83 ? 5.518 0.284 3.832 1.00 94.25 83 VAL A C 1
ATOM 616 O O . VAL A 1 83 ? 5.221 -0.782 3.298 1.00 94.25 83 VAL A O 1
ATOM 619 N N . PHE A 1 84 ? 5.582 1.442 3.186 1.00 95.75 84 PHE A N 1
ATOM 620 C CA . PHE A 1 84 ? 5.488 1.567 1.740 1.00 95.75 84 PHE A CA 1
ATOM 621 C C . PHE A 1 84 ? 6.849 1.960 1.182 1.00 95.75 84 PHE A C 1
ATOM 623 O O . PHE A 1 84 ? 7.484 2.903 1.664 1.00 95.75 84 PHE A O 1
ATOM 630 N N . GLU A 1 85 ? 7.276 1.240 0.160 1.00 95.56 85 GLU A N 1
ATOM 631 C CA . GLU A 1 85 ? 8.543 1.439 -0.511 1.00 95.56 85 GLU A CA 1
ATOM 632 C C . GLU A 1 85 ? 8.335 1.428 -2.023 1.00 95.56 85 GLU A C 1
ATOM 634 O O . GLU A 1 85 ? 7.717 0.520 -2.575 1.00 95.56 85 GLU A O 1
ATOM 639 N N . GLU A 1 86 ? 8.873 2.440 -2.685 1.00 94.81 86 GLU A N 1
ATOM 640 C CA . GLU A 1 86 ? 8.933 2.561 -4.133 1.00 94.81 86 GLU A CA 1
ATOM 641 C C . GLU A 1 86 ? 10.392 2.783 -4.522 1.00 94.81 86 GLU A C 1
ATOM 643 O O . GLU A 1 86 ? 11.070 3.653 -3.969 1.00 94.81 86 GLU A O 1
ATOM 648 N N . ARG A 1 87 ? 10.883 1.975 -5.457 1.00 93.31 87 ARG A N 1
ATOM 649 C CA . ARG A 1 87 ? 12.194 2.156 -6.080 1.00 93.31 87 ARG A CA 1
ATOM 650 C C . ARG A 1 87 ? 12.011 2.224 -7.575 1.00 93.31 87 ARG A C 1
ATOM 652 O O . ARG A 1 87 ? 11.312 1.378 -8.130 1.00 93.31 87 ARG A O 1
ATOM 659 N N . SER A 1 88 ? 12.658 3.177 -8.219 1.00 91.50 88 SER A N 1
ATOM 660 C CA . SER A 1 88 ? 12.666 3.280 -9.671 1.00 91.50 88 SER A CA 1
ATOM 661 C C . SER A 1 88 ? 14.043 3.691 -10.168 1.00 91.50 88 SER A C 1
ATOM 663 O O . SER A 1 88 ? 14.699 4.558 -9.600 1.00 91.50 88 SER A O 1
ATOM 665 N N . SER A 1 89 ? 14.492 3.044 -11.233 1.00 86.88 89 SER A N 1
ATOM 666 C CA . SER A 1 89 ? 15.709 3.364 -11.960 1.00 86.88 89 SER A CA 1
ATOM 667 C C . SER A 1 89 ? 15.381 3.409 -13.448 1.00 86.88 89 SER A C 1
ATOM 669 O O . SER A 1 89 ? 14.967 2.421 -14.063 1.00 86.88 89 SER A O 1
ATOM 671 N N . GLU A 1 90 ? 15.530 4.592 -14.034 1.00 79.81 90 GLU A N 1
ATOM 672 C CA . GLU A 1 90 ? 15.370 4.798 -15.474 1.00 79.81 90 GLU A CA 1
ATOM 673 C C . GLU A 1 90 ? 16.669 4.484 -16.231 1.00 79.81 90 GLU A C 1
ATOM 675 O O . GLU A 1 90 ? 16.629 3.979 -17.354 1.00 79.81 90 GLU A O 1
ATOM 680 N N . PHE A 1 91 ? 17.811 4.722 -15.576 1.00 76.94 91 PHE A N 1
ATOM 681 C CA . PHE A 1 91 ? 19.172 4.511 -16.057 1.00 76.94 91 PHE A CA 1
ATOM 682 C C . PHE A 1 91 ? 20.053 3.905 -14.954 1.00 76.94 91 PHE A C 1
ATOM 684 O O . PHE A 1 91 ? 19.678 3.867 -13.782 1.00 76.94 91 PHE A O 1
ATOM 691 N N . ARG A 1 92 ? 21.267 3.486 -15.334 1.00 72.44 92 ARG A N 1
ATOM 692 C CA . ARG A 1 92 ? 22.266 2.859 -14.452 1.00 72.44 92 ARG A CA 1
ATOM 693 C C . ARG A 1 92 ? 22.533 3.626 -13.151 1.00 72.44 92 ARG A C 1
ATOM 695 O O . ARG A 1 92 ? 22.686 2.994 -12.115 1.00 72.44 92 ARG A O 1
ATOM 702 N N . ASP A 1 93 ? 22.555 4.956 -13.211 1.00 75.50 93 ASP A N 1
ATOM 703 C CA . ASP A 1 93 ? 22.943 5.818 -12.086 1.00 75.50 93 ASP A CA 1
ATOM 704 C C . ASP A 1 93 ? 21.773 6.658 -11.531 1.00 75.50 93 ASP A C 1
ATOM 706 O O . ASP A 1 93 ? 21.995 7.645 -10.832 1.00 75.50 93 ASP A O 1
ATOM 710 N N . SER A 1 94 ? 20.520 6.314 -11.859 1.00 76.56 94 SER A N 1
ATOM 711 C CA . SER A 1 94 ? 19.347 7.146 -11.544 1.00 76.56 94 SER A CA 1
ATOM 712 C C . SER A 1 94 ? 18.356 6.468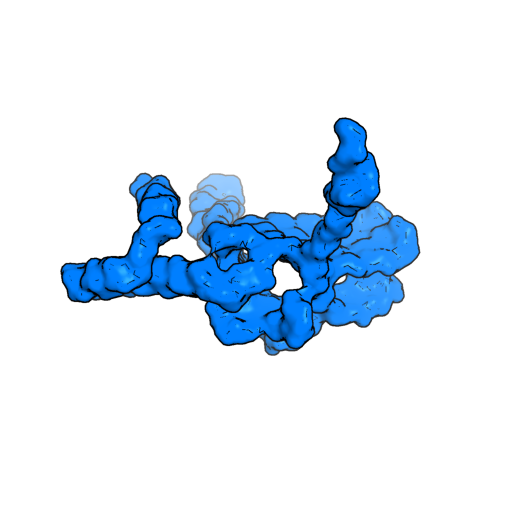 -10.586 1.00 76.56 94 SER A C 1
ATOM 714 O O . SER A 1 94 ? 17.149 6.487 -10.8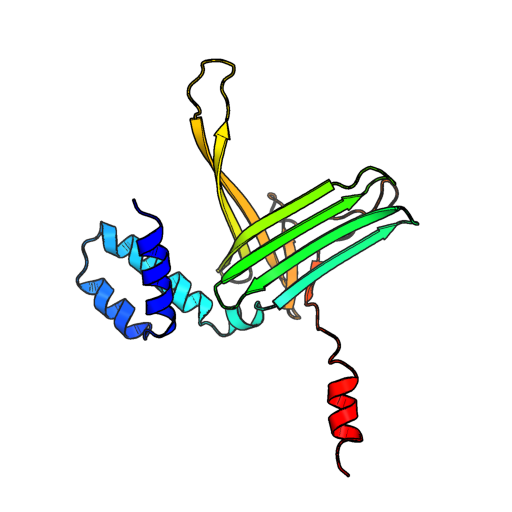38 1.00 76.56 94 SER A O 1
ATOM 716 N N . GLU A 1 95 ? 18.840 5.825 -9.521 1.00 81.62 95 GLU A N 1
ATOM 717 C CA . GLU A 1 95 ? 17.947 5.201 -8.537 1.00 81.62 95 GLU A CA 1
ATOM 718 C C . GLU A 1 95 ? 17.239 6.268 -7.689 1.00 81.62 95 GLU A C 1
ATOM 720 O O . GLU A 1 95 ? 17.849 6.989 -6.897 1.00 81.62 95 GLU A O 1
ATOM 725 N N . ASN A 1 96 ? 15.922 6.334 -7.839 1.00 86.00 96 ASN A N 1
ATOM 726 C CA . ASN A 1 96 ? 15.027 7.051 -6.954 1.00 86.00 96 ASN A CA 1
ATOM 727 C C . ASN A 1 96 ? 14.460 6.069 -5.933 1.00 86.00 96 ASN A C 1
ATOM 729 O O . ASN A 1 96 ? 13.888 5.038 -6.291 1.00 86.00 96 ASN A O 1
ATOM 733 N N . TRP A 1 97 ? 14.582 6.415 -4.653 1.00 88.69 97 TRP A N 1
ATOM 734 C CA . TRP A 1 97 ? 14.050 5.612 -3.561 1.00 88.69 97 TRP A CA 1
ATOM 735 C C . TRP A 1 97 ? 13.112 6.430 -2.682 1.00 88.69 97 TRP A C 1
ATOM 737 O O . TRP A 1 97 ? 13.488 7.442 -2.083 1.00 88.69 97 TRP A O 1
ATOM 747 N N . PHE A 1 98 ? 11.877 5.960 -2.580 1.00 87.56 98 PHE A N 1
ATOM 748 C CA . PHE A 1 98 ? 10.846 6.529 -1.739 1.00 87.56 98 PHE A CA 1
ATOM 749 C C . PHE A 1 98 ? 10.439 5.516 -0.671 1.00 87.56 98 PHE A C 1
ATOM 751 O O . PHE A 1 98 ? 9.831 4.490 -0.955 1.00 87.56 98 PHE A O 1
ATOM 758 N N . TYR A 1 99 ? 10.764 5.825 0.584 1.00 89.81 99 TYR A N 1
ATOM 759 C CA . TYR A 1 99 ? 10.486 4.969 1.734 1.00 89.81 99 TYR A CA 1
ATOM 760 C C . TYR A 1 99 ? 9.624 5.704 2.761 1.00 89.81 99 TYR A C 1
ATOM 762 O O . TYR A 1 99 ? 9.993 6.781 3.252 1.00 89.81 99 TYR A O 1
ATOM 770 N N . LYS A 1 100 ? 8.475 5.122 3.114 1.00 90.25 100 LYS A N 1
ATOM 771 C CA . LYS A 1 100 ? 7.504 5.701 4.049 1.00 90.25 100 LYS A CA 1
ATOM 772 C C . LYS A 1 100 ? 7.010 4.678 5.056 1.00 90.25 100 LYS A C 1
ATOM 774 O O . LYS A 1 100 ? 6.773 3.520 4.742 1.00 90.25 100 LYS A O 1
ATOM 779 N N . VAL A 1 101 ? 6.798 5.147 6.282 1.00 87.44 101 VAL A N 1
ATOM 780 C CA . VAL A 1 101 ? 6.247 4.350 7.384 1.00 87.44 101 VAL A CA 1
ATOM 781 C C . VAL A 1 101 ? 4.992 5.045 7.870 1.00 87.44 101 VAL A C 1
ATOM 783 O O . VAL A 1 101 ? 5.055 6.205 8.273 1.00 87.44 101 VAL A O 1
ATOM 786 N N . GLY A 1 102 ? 3.874 4.337 7.844 1.00 87.75 102 GLY A N 1
ATOM 787 C CA . GLY A 1 102 ? 2.562 4.896 8.127 1.00 87.75 102 GLY A CA 1
ATOM 788 C C . GLY A 1 102 ? 1.627 3.872 8.751 1.00 87.75 102 GLY A C 1
ATOM 789 O O . GLY A 1 102 ? 2.057 2.897 9.376 1.00 87.75 102 GLY A O 1
ATOM 790 N N . ARG A 1 103 ? 0.331 4.116 8.590 1.00 88.50 103 ARG A N 1
ATOM 791 C CA . ARG A 1 103 ? -0.740 3.211 9.011 1.00 88.50 103 ARG A CA 1
ATOM 792 C C . ARG A 1 103 ? -1.661 2.893 7.852 1.00 88.50 103 ARG A C 1
ATOM 794 O O . ARG A 1 103 ? -1.804 3.712 6.950 1.00 88.50 103 ARG A O 1
ATOM 801 N N . VAL A 1 104 ? -2.297 1.732 7.917 1.00 90.06 104 VAL A N 1
ATOM 802 C CA . VAL A 1 104 ? -3.346 1.340 6.977 1.00 90.06 104 VAL A CA 1
ATOM 803 C C . VAL A 1 104 ? -4.717 1.349 7.634 1.00 90.06 104 VAL A C 1
ATOM 805 O O . VAL A 1 104 ? -4.876 0.951 8.788 1.00 90.06 104 VAL A O 1
ATOM 808 N N . SER A 1 105 ? -5.715 1.777 6.875 1.00 87.19 105 SER A N 1
ATOM 809 C CA . SER A 1 105 ? -7.128 1.560 7.171 1.00 87.19 105 SER A CA 1
ATOM 810 C C . SER A 1 105 ? -7.790 0.832 6.006 1.00 87.19 105 SER A C 1
ATOM 812 O O . SER A 1 105 ? -7.332 0.917 4.864 1.00 87.19 105 SER A O 1
ATOM 814 N N . LEU A 1 106 ? -8.860 0.099 6.302 1.00 85.38 106 LEU A N 1
ATOM 815 C CA . LEU A 1 106 ? -9.670 -0.603 5.315 1.00 85.38 106 LEU A CA 1
ATOM 816 C C . LEU A 1 106 ? -11.078 -0.011 5.324 1.00 85.38 106 LEU A C 1
ATOM 818 O O . LEU A 1 106 ? -11.705 0.073 6.377 1.00 85.38 106 LEU A O 1
ATOM 822 N N . ASN A 1 107 ? -11.571 0.376 4.152 1.00 84.19 107 ASN A N 1
ATOM 823 C CA . ASN A 1 107 ? -12.962 0.754 3.945 1.00 84.19 107 ASN A CA 1
ATOM 824 C C . ASN A 1 107 ? -13.465 0.071 2.670 1.00 84.19 107 ASN A C 1
ATOM 826 O O . ASN A 1 107 ? -12.987 0.372 1.574 1.00 84.19 107 ASN A O 1
ATOM 830 N N . ASN A 1 108 ? -14.417 -0.854 2.818 1.00 85.62 108 ASN A N 1
ATOM 831 C CA . ASN A 1 108 ? -14.852 -1.759 1.753 1.00 85.62 108 ASN A CA 1
ATOM 832 C C . ASN A 1 108 ? -13.639 -2.467 1.118 1.00 85.62 108 ASN A C 1
ATOM 834 O O . ASN A 1 108 ? -12.837 -3.066 1.830 1.00 85.62 108 ASN A O 1
ATOM 838 N N . ASP A 1 109 ? -13.469 -2.348 -0.199 1.00 87.81 109 ASP A N 1
ATOM 839 C CA . ASP A 1 109 ? -12.340 -2.920 -0.937 1.00 87.81 109 ASP A CA 1
ATOM 840 C C . ASP A 1 109 ? -11.148 -1.960 -1.072 1.00 87.81 109 ASP A C 1
ATOM 842 O O . ASP A 1 109 ? -10.199 -2.260 -1.795 1.00 87.81 109 ASP A O 1
ATOM 846 N N . ILE A 1 110 ? -11.174 -0.794 -0.417 1.00 91.88 110 ILE A N 1
ATOM 847 C CA . ILE A 1 110 ? -10.095 0.195 -0.494 1.00 91.88 110 ILE A CA 1
ATOM 848 C C . ILE A 1 110 ? -9.257 0.182 0.781 1.00 91.88 110 ILE A C 1
ATOM 850 O O . ILE A 1 110 ? -9.733 0.479 1.878 1.00 91.88 110 ILE A O 1
ATOM 854 N N . ILE A 1 111 ? -7.970 -0.095 0.609 1.00 93.06 111 ILE A N 1
ATOM 855 C CA . ILE A 1 111 ? -6.940 0.040 1.635 1.00 93.06 111 ILE A CA 1
ATOM 856 C C . ILE A 1 111 ? -6.299 1.411 1.467 1.00 93.06 111 ILE A C 1
ATOM 858 O O . ILE A 1 111 ? -5.860 1.768 0.374 1.00 93.06 111 ILE A O 1
ATOM 862 N N . THR A 1 112 ? -6.221 2.180 2.545 1.00 93.69 112 THR A N 1
ATOM 863 C CA . THR A 1 112 ? -5.594 3.504 2.538 1.00 93.69 112 THR A CA 1
ATOM 864 C C . THR A 1 112 ? -4.377 3.490 3.444 1.00 93.69 112 THR A C 1
ATOM 866 O O . THR A 1 112 ? -4.511 3.301 4.649 1.00 93.69 112 THR A O 1
ATOM 869 N N . PHE A 1 113 ? -3.197 3.684 2.862 1.00 93.44 113 PHE A N 1
ATOM 870 C CA . PHE A 1 113 ? -1.959 3.959 3.579 1.00 93.44 113 PHE A CA 1
ATOM 871 C C . PHE A 1 113 ? -1.843 5.462 3.824 1.00 93.44 113 PHE A C 1
ATOM 873 O O . PHE A 1 113 ? -1.912 6.246 2.876 1.00 93.44 113 PHE A O 1
ATOM 880 N N . THR A 1 114 ? -1.600 5.845 5.074 1.00 90.81 114 THR A N 1
ATOM 881 C CA . THR A 1 114 ? -1.392 7.237 5.473 1.00 90.81 114 THR A CA 1
ATOM 882 C C . THR A 1 114 ? -0.110 7.366 6.284 1.00 90.81 114 THR A C 1
ATOM 884 O O . THR A 1 114 ? 0.051 6.734 7.333 1.00 90.81 114 THR A O 1
ATOM 887 N N . GLU A 1 115 ? 0.791 8.229 5.825 1.00 88.38 115 GLU A N 1
ATOM 888 C CA . GLU A 1 115 ? 1.929 8.724 6.594 1.00 88.38 115 GLU A CA 1
ATOM 889 C C . GLU A 1 115 ? 1.701 10.203 6.900 1.00 88.38 115 GLU A C 1
ATOM 891 O O . GLU A 1 115 ? 1.387 10.983 6.008 1.00 88.38 115 GLU A O 1
ATOM 896 N N . SER A 1 116 ? 1.839 10.585 8.167 1.00 75.94 116 SER A N 1
ATOM 897 C CA . SER A 1 116 ? 1.832 11.981 8.594 1.00 75.94 116 SER A CA 1
ATOM 898 C C . SER A 1 116 ? 3.142 12.266 9.315 1.00 75.94 116 SER A C 1
ATOM 900 O O . SER A 1 116 ? 3.521 11.551 10.251 1.00 75.94 116 SER A O 1
ATOM 902 N N . ARG A 1 117 ? 3.854 13.300 8.861 1.00 66.88 117 ARG A N 1
ATOM 903 C CA . ARG A 1 117 ? 5.017 13.853 9.560 1.00 66.88 117 ARG A CA 1
ATOM 904 C C . ARG A 1 117 ? 4.929 15.369 9.580 1.00 66.88 117 ARG A C 1
ATOM 906 O O . ARG A 1 117 ? 4.526 16.003 8.609 1.00 66.88 117 ARG A O 1
ATOM 913 N N . MET A 1 118 ? 5.373 15.956 10.685 1.00 61.22 118 MET A N 1
ATOM 914 C CA . MET A 1 118 ? 5.631 17.391 10.753 1.00 61.22 118 MET A CA 1
ATOM 915 C C . MET A 1 118 ? 6.910 17.689 9.970 1.00 61.22 118 MET A C 1
ATOM 917 O O . MET A 1 118 ? 7.990 17.239 10.361 1.00 61.22 118 MET A O 1
ATOM 921 N N . GLN A 1 119 ? 6.793 18.428 8.869 1.00 60.03 119 GLN A N 1
ATOM 922 C CA . GLN A 1 119 ? 7.931 18.893 8.085 1.00 60.03 119 GLN A CA 1
ATOM 923 C C . GLN A 1 119 ? 8.164 20.374 8.385 1.00 60.03 119 GLN A C 1
ATOM 925 O O . GLN A 1 119 ? 7.243 21.185 8.335 1.00 60.03 119 GLN A O 1
ATOM 930 N N . GLY A 1 120 ? 9.399 20.717 8.749 1.00 57.00 120 GLY A N 1
ATOM 931 C CA . GLY A 1 120 ? 9.820 22.105 8.890 1.00 57.00 120 GLY A CA 1
ATOM 932 C C . GLY A 1 120 ? 10.350 22.616 7.559 1.00 57.00 120 GLY A C 1
ATOM 933 O O . GLY A 1 120 ? 11.342 22.078 7.067 1.00 57.00 120 GLY A O 1
ATOM 934 N N . GLU A 1 121 ? 9.737 23.651 6.999 1.00 57.06 121 GLU A N 1
ATOM 935 C CA . GLU A 1 121 ? 10.327 24.393 5.884 1.00 57.06 121 GLU A CA 1
ATOM 936 C C . GLU A 1 121 ? 11.128 25.583 6.423 1.00 57.06 121 GLU A C 1
ATOM 938 O O . GLU A 1 121 ? 10.680 26.337 7.292 1.00 57.06 121 GLU A O 1
ATOM 943 N N . SER A 1 122 ? 12.370 25.718 5.950 1.00 55.50 122 SER A N 1
ATOM 944 C CA . SER A 1 122 ? 13.221 26.852 6.303 1.00 55.50 122 SER A CA 1
ATOM 945 C C . SER A 1 122 ? 12.904 28.014 5.371 1.00 55.50 122 SER A C 1
ATOM 947 O O . SER A 1 122 ? 13.222 27.956 4.187 1.00 55.50 122 SER A O 1
ATOM 949 N N . MET A 1 123 ? 12.355 29.099 5.910 1.00 55.69 123 MET A N 1
ATOM 950 C CA . MET A 1 123 ? 12.022 30.321 5.161 1.00 55.69 123 MET A CA 1
ATOM 951 C C . MET A 1 123 ? 13.256 31.217 4.892 1.00 55.69 123 MET A C 1
ATOM 953 O O . MET A 1 123 ? 13.167 32.440 4.931 1.00 55.69 123 MET A O 1
ATOM 957 N N . GLY A 1 124 ? 14.426 30.617 4.644 1.00 53.28 124 GLY A N 1
ATOM 958 C CA . GLY A 1 124 ? 15.702 31.323 4.456 1.00 53.28 124 GLY A CA 1
ATOM 959 C C . GLY A 1 124 ? 16.476 31.651 5.751 1.00 53.28 124 GLY A C 1
ATOM 960 O O . GLY A 1 124 ? 16.047 31.281 6.850 1.00 53.28 124 GLY A O 1
ATOM 961 N N . PRO A 1 125 ? 17.654 32.299 5.639 1.00 48.53 125 PRO A N 1
ATOM 962 C CA . PRO A 1 125 ? 18.508 32.629 6.781 1.00 48.53 125 PRO A CA 1
ATOM 963 C C . PRO A 1 125 ? 17.834 33.683 7.672 1.00 48.53 125 PRO A C 1
ATOM 965 O O . PRO A 1 125 ? 17.572 34.795 7.226 1.00 48.53 125 PRO A O 1
ATOM 968 N N . GLY A 1 126 ? 17.544 33.331 8.928 1.00 64.25 126 GLY A N 1
ATOM 969 C CA . GLY A 1 126 ? 16.874 34.211 9.900 1.00 64.25 126 GLY A CA 1
ATOM 970 C C . GLY A 1 126 ? 15.343 34.100 9.948 1.00 64.25 126 GLY A C 1
ATOM 971 O O . GLY A 1 126 ? 14.719 34.769 10.767 1.00 64.25 126 GLY A O 1
ATOM 972 N N . GLY A 1 127 ? 14.729 33.249 9.117 1.00 53.22 127 GLY A N 1
ATOM 973 C CA . GLY A 1 127 ? 13.287 32.992 9.146 1.00 53.22 127 GLY A CA 1
ATOM 974 C C . GLY A 1 127 ? 12.880 31.961 10.206 1.00 53.22 127 GLY A C 1
ATOM 975 O O . GLY A 1 127 ? 13.575 30.967 10.425 1.00 53.22 127 GLY A O 1
ATOM 976 N N . ASN A 1 128 ? 11.720 32.159 10.840 1.00 61.16 128 ASN A N 1
ATOM 977 C CA . ASN A 1 128 ? 11.088 31.124 11.662 1.00 61.16 128 ASN A CA 1
ATOM 978 C C . ASN A 1 128 ? 10.798 29.882 10.803 1.00 61.16 128 ASN A C 1
ATOM 980 O O . ASN A 1 128 ? 10.269 30.000 9.697 1.00 61.16 128 ASN A O 1
ATOM 984 N N . ARG A 1 129 ? 11.112 28.686 11.319 1.00 57.59 129 ARG A N 1
ATOM 985 C CA . ARG A 1 129 ? 10.697 27.426 10.685 1.00 57.59 129 ARG A CA 1
ATOM 986 C C . ARG A 1 129 ? 9.187 27.278 10.833 1.00 57.59 129 ARG A C 1
ATOM 988 O O . ARG A 1 129 ? 8.695 27.180 11.959 1.00 57.59 129 ARG A O 1
ATOM 995 N N . SER A 1 130 ? 8.464 27.243 9.720 1.00 56.25 130 SER A N 1
ATOM 996 C CA . SER A 1 130 ? 7.067 26.822 9.720 1.00 56.25 130 SER A CA 1
ATOM 997 C C . SER A 1 130 ? 7.040 25.296 9.718 1.00 56.25 130 SER A C 1
ATOM 999 O O . SER A 1 130 ? 7.587 24.646 8.829 1.00 56.25 130 SER A O 1
ATOM 1001 N N . TYR A 1 131 ? 6.439 24.715 10.752 1.00 61.69 131 TYR A N 1
ATOM 1002 C CA . TYR A 1 131 ? 6.133 23.292 10.769 1.00 61.69 131 TYR A CA 1
ATOM 1003 C C . TYR A 1 131 ? 4.725 23.121 10.222 1.00 61.69 131 TYR A C 1
ATOM 1005 O O . TYR A 1 131 ? 3.776 23.656 10.795 1.00 61.69 131 TYR A O 1
ATOM 1013 N N . HIS A 1 132 ? 4.595 22.396 9.120 1.00 60.78 132 HIS A N 1
ATOM 1014 C CA . HIS A 1 132 ? 3.300 21.973 8.609 1.00 60.78 132 HIS A CA 1
ATOM 1015 C C . HIS A 1 132 ? 3.243 20.449 8.576 1.00 60.78 132 HIS A C 1
ATOM 1017 O O . HIS A 1 132 ? 4.255 19.755 8.444 1.00 60.78 132 HIS A O 1
ATOM 1023 N N . GLU A 1 133 ? 2.040 19.918 8.755 1.00 68.12 133 GLU A N 1
ATOM 1024 C CA . GLU A 1 133 ? 1.797 18.493 8.612 1.00 68.12 133 GLU A CA 1
ATOM 1025 C C . GLU A 1 133 ? 1.811 18.154 7.122 1.00 68.12 133 GLU A C 1
ATOM 1027 O O . GLU A 1 133 ? 0.987 18.650 6.353 1.00 68.12 133 GLU A O 1
ATOM 1032 N N . LYS A 1 134 ? 2.766 17.323 6.706 1.00 76.25 134 LYS A N 1
ATOM 1033 C CA . LYS A 1 134 ? 2.759 16.734 5.374 1.00 76.25 134 LYS A CA 1
ATOM 1034 C C . LYS A 1 134 ? 2.158 15.346 5.483 1.00 76.25 134 LYS A C 1
ATOM 1036 O O . LYS A 1 134 ? 2.705 14.480 6.168 1.00 76.25 134 LYS A O 1
ATOM 1041 N N . VAL A 1 135 ? 1.029 15.163 4.807 1.00 81.62 135 VAL A N 1
ATOM 1042 C CA . VAL A 1 135 ? 0.316 13.890 4.761 1.00 81.62 135 VAL A CA 1
ATOM 1043 C C . VAL A 1 135 ? 0.543 13.254 3.397 1.00 81.62 135 VAL A C 1
ATOM 1045 O O . VAL A 1 135 ? 0.233 13.849 2.367 1.00 81.62 135 VAL A O 1
ATOM 1048 N N . VAL A 1 136 ? 1.090 12.044 3.393 1.00 85.88 136 VAL A N 1
ATOM 1049 C CA . VAL A 1 136 ? 1.187 11.195 2.206 1.00 85.88 136 VAL A CA 1
ATOM 1050 C C . VAL A 1 136 ? 0.083 10.154 2.289 1.00 85.88 136 VAL A C 1
ATOM 1052 O O . VAL A 1 136 ? -0.001 9.416 3.272 1.00 85.88 136 VAL A O 1
ATOM 1055 N N . ILE A 1 137 ? -0.739 10.080 1.245 1.00 91.88 137 ILE A N 1
ATOM 1056 C CA . ILE A 1 137 ? -1.822 9.104 1.125 1.00 91.88 137 ILE A CA 1
ATOM 1057 C C . ILE A 1 137 ? -1.562 8.247 -0.113 1.00 91.88 137 ILE A C 1
ATOM 1059 O O . ILE A 1 137 ? -1.356 8.775 -1.202 1.00 91.88 137 ILE A O 1
ATOM 1063 N N . LYS A 1 138 ? -1.589 6.923 0.049 1.00 95.12 138 LYS A N 1
ATOM 1064 C CA . LYS A 1 138 ? -1.600 5.955 -1.057 1.00 95.12 138 LYS A CA 1
ATOM 1065 C C . LYS A 1 138 ? -2.818 5.051 -0.896 1.00 95.12 138 LYS A C 1
ATOM 1067 O O . LYS A 1 138 ? -3.112 4.597 0.210 1.00 95.12 138 LYS A O 1
ATOM 1072 N N . ARG A 1 139 ? -3.552 4.809 -1.981 1.00 96.44 139 ARG A N 1
ATOM 1073 C CA . ARG A 1 139 ? -4.782 4.002 -1.967 1.00 96.44 139 ARG A CA 1
ATOM 1074 C C . ARG A 1 139 ? -4.586 2.749 -2.797 1.00 96.44 139 ARG A C 1
ATOM 1076 O O . ARG A 1 139 ? -4.012 2.813 -3.876 1.00 96.44 139 ARG A O 1
ATOM 1083 N N . PHE A 1 140 ? -5.114 1.635 -2.318 1.00 96.88 140 PHE A N 1
ATOM 1084 C CA . PHE A 1 140 ? -5.047 0.354 -3.001 1.00 96.88 140 PHE A CA 1
ATOM 1085 C C . PHE A 1 140 ? -6.440 -0.255 -3.074 1.00 96.88 140 PHE A C 1
ATOM 1087 O O . PHE A 1 140 ? -7.149 -0.293 -2.070 1.00 96.88 140 PHE A O 1
ATOM 1094 N N . ARG A 1 141 ? -6.830 -0.755 -4.245 1.00 95.62 141 ARG A N 1
ATOM 1095 C CA . ARG A 1 141 ? -8.032 -1.577 -4.391 1.00 95.62 141 ARG A CA 1
ATOM 1096 C C . ARG A 1 141 ? -7.663 -3.038 -4.196 1.00 95.62 141 ARG A C 1
ATOM 1098 O O . ARG A 1 141 ? -6.799 -3.559 -4.899 1.00 95.62 141 ARG A O 1
ATOM 1105 N N . ARG A 1 142 ? -8.342 -3.708 -3.274 1.00 91.88 142 ARG A N 1
ATOM 1106 C CA . ARG A 1 142 ? -8.269 -5.156 -3.118 1.00 91.88 142 ARG A CA 1
ATOM 1107 C C . ARG A 1 142 ? -8.952 -5.820 -4.308 1.00 91.88 142 ARG A C 1
ATOM 1109 O O . ARG A 1 142 ? -10.093 -5.506 -4.637 1.00 91.88 142 ARG A O 1
ATOM 1116 N N . LEU A 1 143 ? -8.237 -6.728 -4.956 1.00 89.38 143 LEU A N 1
ATOM 1117 C CA . LEU A 1 143 ? -8.745 -7.516 -6.070 1.00 89.38 143 LEU A CA 1
ATOM 1118 C C . LEU A 1 143 ? -9.177 -8.908 -5.596 1.00 89.38 143 LEU A C 1
ATOM 1120 O O . LEU A 1 143 ? -8.777 -9.388 -4.527 1.00 89.38 143 LEU A O 1
ATOM 1124 N N . ALA A 1 144 ? -9.968 -9.587 -6.429 1.00 78.88 144 ALA A N 1
ATOM 1125 C CA . ALA A 1 144 ? -10.229 -11.011 -6.261 1.00 78.88 144 ALA A CA 1
ATOM 1126 C C . ALA A 1 144 ? -8.893 -11.782 -6.233 1.00 78.88 144 ALA A C 1
ATOM 1128 O O . ALA A 1 144 ? -7.989 -11.496 -7.015 1.00 78.88 144 ALA A O 1
ATOM 1129 N N . GLY A 1 145 ? -8.742 -12.720 -5.294 1.00 77.75 145 GLY A N 1
ATOM 1130 C CA . GLY A 1 145 ? -7.476 -13.433 -5.068 1.00 77.75 145 GLY A CA 1
ATOM 1131 C C . GLY A 1 145 ? -6.502 -12.735 -4.108 1.00 77.75 145 GLY A C 1
ATOM 1132 O O . GLY A 1 145 ? -5.414 -13.243 -3.875 1.00 77.75 145 GLY A O 1
ATOM 1133 N N . GLY A 1 146 ? -6.880 -11.596 -3.516 1.00 83.19 146 GLY A N 1
ATOM 1134 C CA . GLY A 1 146 ? -6.123 -10.976 -2.421 1.00 83.19 146 GLY A CA 1
ATOM 1135 C C . GLY A 1 146 ? -4.957 -10.084 -2.848 1.00 83.19 146 GLY A C 1
ATOM 1136 O O . GLY A 1 146 ? -4.289 -9.538 -1.980 1.00 83.19 146 GLY A O 1
ATOM 1137 N N . SER A 1 147 ? -4.737 -9.890 -4.151 1.00 91.62 147 SER A N 1
ATOM 1138 C CA . SER A 1 147 ? -3.777 -8.905 -4.674 1.00 91.62 147 SER A CA 1
ATOM 1139 C C . SER A 1 147 ? -4.283 -7.467 -4.506 1.00 91.62 147 SER A C 1
ATOM 1141 O O . SER A 1 147 ? -5.486 -7.237 -4.337 1.00 91.62 147 SER A O 1
ATOM 1143 N N . LEU A 1 148 ? -3.373 -6.494 -4.579 1.00 95.81 148 LEU A N 1
ATOM 1144 C CA . LEU A 1 148 ? -3.651 -5.073 -4.358 1.00 95.81 148 LEU A CA 1
ATOM 1145 C C . LEU A 1 148 ? -3.289 -4.244 -5.594 1.00 95.81 148 LEU A C 1
ATOM 1147 O O . LEU A 1 148 ? -2.125 -4.181 -5.972 1.00 95.81 148 LEU A O 1
ATOM 1151 N N . ALA A 1 149 ? -4.257 -3.563 -6.201 1.00 96.81 149 ALA A N 1
ATOM 1152 C CA . ALA A 1 149 ? -3.993 -2.588 -7.258 1.00 96.81 149 ALA A CA 1
ATOM 1153 C C . ALA A 1 149 ? -3.731 -1.211 -6.645 1.00 96.81 149 ALA A C 1
ATOM 1155 O O . ALA A 1 149 ? -4.624 -0.655 -6.001 1.00 96.81 149 ALA A O 1
ATOM 1156 N N . LEU A 1 150 ? -2.538 -0.654 -6.846 1.00 97.12 150 LEU A N 1
ATOM 1157 C CA . LEU A 1 150 ? -2.241 0.726 -6.464 1.00 97.12 150 LEU A CA 1
ATOM 1158 C C . LEU A 1 150 ? -3.081 1.686 -7.320 1.00 97.12 150 LEU A C 1
ATOM 1160 O O . LEU A 1 150 ? -3.170 1.524 -8.536 1.00 97.12 150 LEU A O 1
ATOM 1164 N N . LEU A 1 151 ? -3.726 2.659 -6.679 1.00 96.69 151 LEU A N 1
ATOM 1165 C CA . LEU A 1 151 ? -4.588 3.638 -7.333 1.00 96.69 151 LEU A CA 1
ATOM 1166 C C . LEU A 1 151 ? -3.912 5.005 -7.391 1.00 96.69 151 LEU A C 1
ATOM 1168 O O . LEU A 1 151 ? -3.442 5.512 -6.369 1.00 96.69 151 LEU A O 1
ATOM 1172 N N . ALA A 1 152 ? -3.988 5.635 -8.559 1.00 94.06 152 ALA A N 1
ATOM 1173 C CA . ALA A 1 152 ? -3.630 7.033 -8.735 1.00 94.06 152 ALA A CA 1
ATOM 1174 C C . ALA A 1 152 ? -4.662 7.967 -8.068 1.00 94.06 152 ALA A C 1
ATOM 1176 O O . ALA A 1 152 ? -5.739 7.553 -7.610 1.00 94.06 152 ALA A O 1
ATOM 1177 N N . ASP A 1 153 ? -4.373 9.268 -8.056 1.00 89.44 153 ASP A N 1
ATOM 1178 C CA . ASP A 1 153 ? -5.294 10.284 -7.530 1.00 89.44 153 ASP A CA 1
ATOM 1179 C C . ASP A 1 153 ? -6.631 10.299 -8.287 1.00 89.44 153 ASP A C 1
ATOM 1181 O O . ASP A 1 153 ? -7.689 10.461 -7.672 1.00 89.44 153 ASP A O 1
ATOM 1185 N N . SER A 1 154 ? -6.598 9.996 -9.591 1.00 91.88 154 SER A N 1
ATOM 1186 C CA . SER A 1 154 ? -7.781 9.825 -10.448 1.00 91.88 154 SER A CA 1
ATOM 1187 C C . SER A 1 154 ? -8.679 8.648 -10.044 1.00 91.88 154 SER A C 1
ATOM 1189 O O . SER A 1 154 ? -9.840 8.600 -10.442 1.00 91.88 154 SER A O 1
ATOM 1191 N N . GLY A 1 155 ? -8.167 7.698 -9.253 1.00 90.06 155 GLY A N 1
ATOM 1192 C CA . GLY A 1 155 ? -8.862 6.463 -8.882 1.00 90.06 155 GLY A CA 1
ATOM 1193 C C . GLY A 1 155 ? -8.717 5.320 -9.894 1.00 90.06 155 GLY A C 1
ATOM 1194 O O . GLY A 1 155 ? -9.229 4.222 -9.642 1.00 90.06 155 GLY A O 1
ATOM 1195 N N . GLU A 1 156 ? -8.015 5.551 -11.004 1.00 94.75 156 GLU A N 1
ATOM 1196 C CA . GLU A 1 156 ? -7.568 4.501 -11.923 1.00 94.75 156 GLU A CA 1
ATOM 1197 C C . GLU A 1 156 ? -6.366 3.741 -11.351 1.00 94.75 156 GLU A C 1
ATOM 1199 O O . GLU A 1 156 ? -5.692 4.214 -10.432 1.00 94.75 156 GLU A O 1
ATOM 1204 N N . VAL A 1 157 ? -6.100 2.549 -11.892 1.00 95.25 157 VAL A N 1
ATOM 1205 C CA . VAL A 1 157 ? -4.932 1.757 -11.496 1.00 95.25 157 VAL A CA 1
ATOM 1206 C C . VAL A 1 157 ? -3.666 2.441 -12.005 1.00 95.25 157 VAL A C 1
ATOM 1208 O O . VAL A 1 157 ? -3.546 2.756 -13.191 1.00 95.25 157 VAL A O 1
ATOM 1211 N N . GLU A 1 158 ? -2.726 2.675 -11.095 1.00 94.81 158 GLU A N 1
ATOM 1212 C CA . GLU A 1 158 ? -1.438 3.281 -11.403 1.00 94.81 158 GLU A CA 1
ATOM 1213 C C . GLU A 1 158 ? -0.637 2.362 -12.335 1.00 94.81 158 GLU A C 1
ATOM 1215 O O . GLU A 1 158 ? -0.698 1.132 -12.237 1.00 94.81 158 GLU A O 1
ATOM 1220 N N . LYS A 1 159 ? 0.102 2.956 -13.272 1.00 94.06 159 LYS A N 1
ATOM 1221 C CA . LYS A 1 159 ? 0.976 2.217 -14.183 1.00 94.06 159 LYS A CA 1
ATOM 1222 C C . LYS A 1 159 ? 2.419 2.417 -13.769 1.00 94.06 159 LYS A C 1
ATOM 1224 O O . LYS A 1 159 ? 2.836 3.530 -13.477 1.00 94.06 159 LYS A O 1
ATOM 1229 N N . MET A 1 160 ? 3.178 1.337 -13.814 1.00 93.12 160 MET A N 1
ATOM 1230 C CA . MET A 1 160 ? 4.612 1.335 -13.588 1.00 93.12 160 MET A CA 1
ATOM 1231 C C . MET A 1 160 ? 5.352 0.934 -14.851 1.00 93.12 160 MET A C 1
ATOM 1233 O O . MET A 1 160 ? 4.880 0.123 -15.650 1.00 93.12 160 MET A O 1
ATOM 1237 N N . GLN A 1 161 ? 6.538 1.498 -15.003 1.00 91.62 161 GLN A N 1
ATOM 1238 C CA . GLN A 1 161 ? 7.425 1.266 -16.126 1.00 91.62 161 GLN A CA 1
ATOM 1239 C C . GLN A 1 161 ? 8.851 1.121 -15.592 1.00 91.62 161 GLN A C 1
ATOM 1241 O O . GLN A 1 161 ? 9.273 1.936 -14.773 1.00 91.62 161 GLN A O 1
ATOM 1246 N N . ALA A 1 162 ? 9.564 0.077 -16.021 1.00 90.12 162 ALA A N 1
ATOM 1247 C CA . ALA A 1 162 ? 10.979 -0.118 -15.712 1.00 90.12 162 ALA A CA 1
ATOM 1248 C C . ALA A 1 162 ? 11.831 0.386 -16.878 1.00 90.12 162 ALA A C 1
ATOM 1250 O O . ALA A 1 162 ? 11.688 -0.112 -17.992 1.00 90.12 162 ALA A O 1
ATOM 1251 N N . GLY A 1 163 ? 12.713 1.355 -16.629 1.00 84.12 163 GLY A N 1
ATOM 1252 C CA . GLY A 1 163 ? 13.515 1.981 -17.682 1.00 84.12 163 GLY A CA 1
ATOM 1253 C C . GLY A 1 163 ? 12.707 2.846 -18.662 1.00 84.12 163 GLY A C 1
ATOM 1254 O O . GLY A 1 163 ? 11.479 2.784 -18.736 1.00 84.12 163 GLY A O 1
ATOM 1255 N N . PHE A 1 164 ? 13.412 3.641 -19.467 1.00 81.44 164 PHE A N 1
ATOM 1256 C CA . PHE A 1 164 ? 12.785 4.548 -20.440 1.00 81.44 164 PHE A CA 1
ATOM 1257 C C . PHE A 1 164 ? 12.010 3.825 -21.560 1.00 81.44 164 PHE A C 1
ATOM 1259 O O . PHE A 1 164 ? 10.992 4.323 -22.031 1.00 81.44 164 PHE A O 1
ATOM 1266 N N . GLU A 1 165 ? 12.456 2.632 -21.963 1.00 84.38 165 GLU A N 1
ATOM 1267 C CA . GLU A 1 165 ? 11.855 1.852 -23.062 1.00 84.38 165 GLU A CA 1
ATOM 1268 C C . GLU A 1 165 ? 10.966 0.693 -22.587 1.00 84.38 165 GLU A C 1
ATOM 1270 O O . GLU A 1 165 ? 10.382 -0.026 -23.401 1.00 84.38 165 GLU A O 1
ATOM 1275 N N . GLY A 1 166 ? 10.852 0.483 -21.272 1.00 84.25 166 GLY A N 1
ATOM 1276 C CA . GLY A 1 166 ? 10.014 -0.577 -20.733 1.00 84.25 166 GLY A CA 1
ATOM 1277 C C . GLY A 1 166 ? 8.543 -0.378 -21.085 1.00 84.25 166 GLY A C 1
ATOM 1278 O O . GLY A 1 166 ? 8.025 0.735 -21.153 1.00 84.25 166 GLY A O 1
ATOM 1279 N N . LYS A 1 167 ? 7.814 -1.479 -21.263 1.00 90.12 167 LYS A N 1
ATOM 1280 C CA . LYS A 1 167 ? 6.362 -1.407 -21.439 1.00 90.12 167 LYS A CA 1
ATOM 1281 C C . LYS A 1 167 ? 5.691 -1.116 -20.098 1.00 90.12 167 LYS A C 1
ATOM 1283 O O . LYS A 1 167 ? 5.862 -1.883 -19.151 1.00 90.12 167 LYS A O 1
ATOM 1288 N N . ALA A 1 168 ? 4.873 -0.067 -20.046 1.00 92.94 168 ALA A N 1
ATOM 1289 C CA . ALA A 1 168 ? 4.057 0.232 -18.875 1.00 92.94 168 ALA A CA 1
ATOM 1290 C C . ALA A 1 168 ? 3.089 -0.925 -18.552 1.00 92.94 168 ALA A C 1
ATOM 1292 O O . ALA A 1 168 ? 2.388 -1.430 -19.437 1.00 92.94 168 ALA A O 1
ATOM 1293 N N . GLN A 1 169 ? 3.032 -1.329 -17.283 1.00 93.25 169 GLN A N 1
ATOM 1294 C CA . GLN A 1 169 ? 2.114 -2.345 -16.759 1.00 93.25 169 GLN A CA 1
ATOM 1295 C C . GLN A 1 169 ? 1.356 -1.803 -15.550 1.00 93.25 169 GLN A C 1
ATOM 1297 O O . GLN A 1 169 ? 1.821 -0.887 -14.878 1.00 93.25 169 GLN A O 1
ATOM 1302 N N . GLU A 1 170 ? 0.198 -2.381 -15.253 1.00 95.88 170 GLU A N 1
ATOM 1303 C CA . GLU A 1 170 ? -0.564 -2.035 -14.053 1.00 95.88 170 GLU A CA 1
ATOM 1304 C C . GLU A 1 170 ? 0.207 -2.406 -12.775 1.00 95.88 170 GLU A C 1
ATOM 1306 O O . GLU A 1 170 ? 0.792 -3.491 -12.664 1.00 95.88 170 GLU A O 1
ATOM 1311 N N . ALA A 1 171 ? 0.179 -1.507 -11.793 1.00 95.44 171 ALA A N 1
ATOM 1312 C CA . ALA A 1 171 ? 0.788 -1.674 -10.479 1.00 95.44 171 ALA A CA 1
ATOM 1313 C C . ALA A 1 171 ? -0.093 -2.559 -9.578 1.00 95.44 171 ALA A C 1
ATOM 1315 O O . ALA A 1 171 ? -0.657 -2.119 -8.574 1.00 95.44 171 ALA A O 1
ATOM 1316 N N . VAL A 1 172 ? -0.225 -3.829 -9.964 1.00 96.44 172 VAL A N 1
ATOM 1317 C CA . VAL A 1 172 ? -0.896 -4.863 -9.168 1.00 96.44 172 VAL A CA 1
ATOM 1318 C C . VAL A 1 172 ? 0.145 -5.592 -8.328 1.00 96.44 172 VAL A C 1
ATOM 1320 O O . VAL A 1 172 ? 0.940 -6.378 -8.844 1.00 96.44 172 VAL A O 1
ATOM 1323 N N . LEU A 1 173 ? 0.145 -5.310 -7.030 1.00 95.69 173 LEU A N 1
ATOM 1324 C CA . LEU A 1 173 ? 1.010 -5.931 -6.043 1.00 95.69 173 LEU A CA 1
ATOM 1325 C C . LEU A 1 173 ? 0.419 -7.279 -5.631 1.00 95.69 173 LEU A C 1
ATOM 1327 O O . LEU A 1 173 ? -0.720 -7.368 -5.164 1.00 95.69 173 LEU A O 1
ATOM 1331 N N . VAL A 1 174 ? 1.222 -8.324 -5.779 1.00 93.06 174 VAL A N 1
ATOM 1332 C CA . VAL A 1 174 ? 0.869 -9.684 -5.372 1.00 93.06 174 VAL A CA 1
ATOM 1333 C C . VAL A 1 174 ? 1.430 -9.923 -3.979 1.00 93.06 174 VAL A C 1
ATOM 1335 O O . VAL A 1 174 ? 2.493 -9.401 -3.630 1.00 93.06 174 VAL A O 1
ATOM 1338 N N . ARG A 1 175 ? 0.704 -10.683 -3.159 1.00 90.62 175 ARG A N 1
ATOM 1339 C CA . ARG A 1 175 ? 1.193 -11.069 -1.838 1.00 90.62 175 ARG A CA 1
ATOM 1340 C C . ARG A 1 175 ? 2.459 -11.905 -2.004 1.00 90.62 175 ARG A C 1
ATOM 1342 O O . ARG A 1 175 ? 2.472 -12.871 -2.758 1.00 90.62 175 ARG A O 1
ATOM 1349 N N . TYR A 1 176 ? 3.516 -11.508 -1.315 1.00 85.25 176 TYR A N 1
ATOM 1350 C CA . TYR A 1 176 ? 4.708 -12.317 -1.174 1.00 85.25 176 TYR A CA 1
ATOM 1351 C C . TYR A 1 176 ? 4.373 -13.462 -0.226 1.00 85.25 176 TYR A C 1
ATOM 1353 O O . TYR A 1 176 ? 4.148 -13.248 0.967 1.00 85.25 176 TYR A O 1
ATOM 1361 N N . GLU A 1 177 ? 4.287 -14.659 -0.780 1.00 75.56 177 GLU A N 1
ATOM 1362 C CA . GLU A 1 177 ? 4.377 -15.885 -0.007 1.00 75.56 177 GLU A CA 1
ATOM 1363 C C . GLU A 1 177 ? 5.876 -16.157 0.120 1.00 75.56 177 GLU A C 1
ATOM 1365 O O . GLU A 1 177 ? 6.558 -16.333 -0.889 1.00 75.56 177 GLU A O 1
ATOM 1370 N N . GLU A 1 178 ? 6.424 -16.085 1.337 1.00 53.09 178 GLU A N 1
ATOM 1371 C CA . GLU A 1 178 ? 7.726 -16.710 1.574 1.00 53.09 178 GLU A CA 1
ATOM 1372 C C . GLU A 1 178 ? 7.584 -18.166 1.132 1.00 53.09 178 GLU A C 1
ATOM 1374 O O . GLU A 1 178 ? 6.689 -18.860 1.619 1.00 53.09 178 GLU A O 1
ATOM 1379 N N . GLU A 1 179 ? 8.425 -18.618 0.195 1.00 41.38 179 GLU A N 1
ATOM 1380 C CA . GLU A 1 179 ? 8.655 -20.051 0.026 1.00 41.38 179 GLU A CA 1
ATOM 1381 C C . GLU A 1 179 ? 8.882 -20.607 1.431 1.00 41.38 179 GLU A C 1
ATOM 1383 O O . GLU A 1 179 ? 9.803 -20.167 2.128 1.00 41.38 179 GLU A O 1
ATOM 1388 N N . GLN A 1 180 ? 8.007 -21.517 1.876 1.00 41.03 180 GLN A N 1
ATOM 1389 C CA . GLN A 1 180 ? 8.277 -22.308 3.068 1.00 41.03 180 GLN A CA 1
ATOM 1390 C C . GLN A 1 180 ? 9.682 -22.852 2.881 1.00 41.03 180 GLN A C 1
ATOM 1392 O O . GLN A 1 180 ? 9.951 -23.533 1.889 1.00 41.03 180 GLN A O 1
ATOM 1397 N N . SER A 1 181 ? 10.599 -22.453 3.765 1.00 37.03 181 SER A N 1
ATOM 1398 C CA . SER A 1 181 ? 11.988 -22.859 3.636 1.00 37.03 181 SER A CA 1
ATOM 1399 C C . SER A 1 181 ? 12.004 -24.377 3.459 1.00 37.03 181 SER A C 1
ATOM 1401 O O . SER A 1 181 ? 11.381 -25.091 4.248 1.00 37.03 181 SER A O 1
ATOM 1403 N N . LEU A 1 182 ? 12.681 -24.870 2.417 1.00 45.97 182 LEU A N 1
ATOM 1404 C CA . LEU A 1 182 ? 12.829 -26.306 2.150 1.00 45.97 182 LEU A CA 1
ATOM 1405 C C . LEU A 1 182 ? 13.256 -27.080 3.409 1.00 45.97 182 LEU A C 1
ATOM 1407 O O . LEU A 1 182 ? 12.969 -28.261 3.524 1.00 45.97 182 LEU A O 1
ATOM 1411 N N . THR A 1 183 ? 13.882 -26.412 4.379 1.00 54.66 183 THR A N 1
ATOM 1412 C CA . THR A 1 183 ? 14.202 -26.912 5.718 1.00 54.66 183 THR A CA 1
ATOM 1413 C C . THR A 1 183 ? 13.002 -27.403 6.543 1.00 54.66 183 THR A C 1
ATOM 1415 O O . THR A 1 183 ? 13.129 -28.455 7.158 1.00 54.66 183 THR A O 1
ATOM 1418 N N . GLU A 1 184 ? 11.833 -26.748 6.531 1.00 52.19 184 GLU A N 1
ATOM 1419 C CA . GLU A 1 184 ? 10.667 -27.198 7.328 1.00 52.19 184 GLU A CA 1
ATOM 1420 C C . GLU A 1 184 ? 9.925 -28.389 6.690 1.00 52.19 184 GLU A C 1
ATOM 1422 O O . GLU A 1 184 ? 9.417 -29.264 7.399 1.00 52.19 184 GLU A O 1
ATOM 1427 N N . GLU A 1 185 ? 9.877 -28.467 5.354 1.00 51.09 185 GLU A N 1
ATOM 1428 C CA . GLU A 1 185 ? 9.367 -29.657 4.655 1.00 51.09 185 GLU A CA 1
ATOM 1429 C C . GLU A 1 185 ? 10.369 -30.820 4.710 1.00 51.09 185 GLU A C 1
ATOM 1431 O O . GLU A 1 185 ? 9.957 -31.967 4.894 1.00 51.09 185 GLU A O 1
ATOM 1436 N N . MET A 1 186 ? 11.676 -30.543 4.639 1.00 51.62 186 MET A N 1
ATOM 1437 C CA . MET A 1 186 ? 12.731 -31.553 4.788 1.00 51.62 186 MET A CA 1
ATOM 1438 C C . MET A 1 186 ? 12.801 -32.107 6.216 1.00 51.62 186 MET A C 1
ATOM 1440 O O . MET A 1 186 ? 12.942 -33.315 6.368 1.00 51.62 186 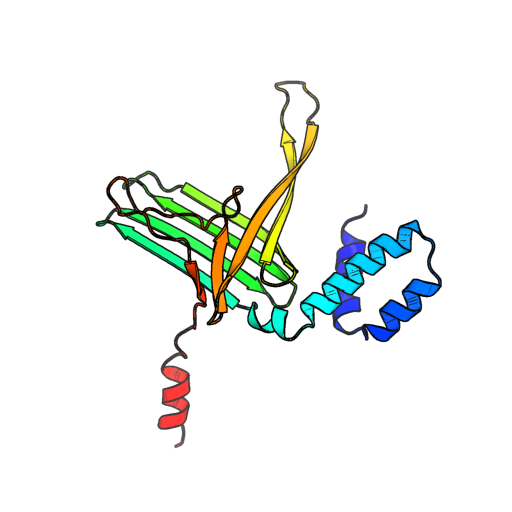MET A O 1
ATOM 1444 N N . GLU A 1 187 ? 12.626 -31.298 7.266 1.00 58.78 187 GLU A N 1
ATOM 1445 C CA . GLU A 1 187 ? 12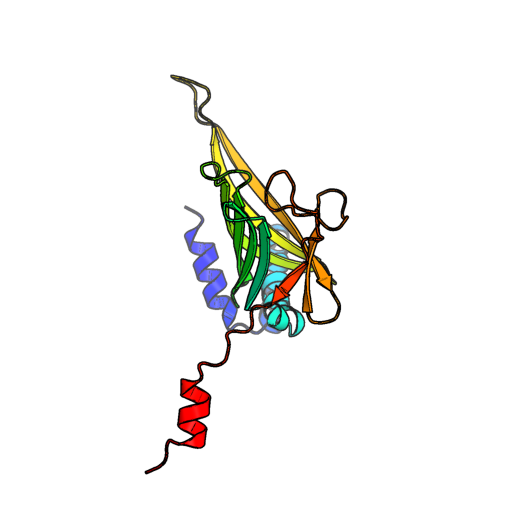.518 -31.810 8.644 1.00 58.78 187 GLU A CA 1
ATOM 1446 C C . GLU A 1 187 ? 11.255 -32.660 8.853 1.00 58.78 187 GLU A C 1
ATOM 1448 O O . GLU A 1 187 ? 11.298 -33.652 9.577 1.00 58.78 187 GLU A O 1
ATOM 1453 N N . LYS A 1 188 ? 10.139 -32.356 8.179 1.00 61.97 188 LYS A N 1
ATOM 1454 C CA . LYS A 1 188 ? 8.944 -33.222 8.210 1.00 61.97 188 LYS A CA 1
ATOM 1455 C C . LYS A 1 188 ? 9.119 -34.533 7.441 1.00 61.97 188 LYS A C 1
ATOM 1457 O O . LYS A 1 188 ? 8.524 -35.536 7.834 1.00 61.97 188 LYS A O 1
ATOM 1462 N N . LEU A 1 189 ? 9.884 -34.523 6.349 1.00 52.72 189 LEU A N 1
ATOM 1463 C CA . LEU A 1 189 ? 10.109 -35.692 5.490 1.00 52.72 189 LEU A CA 1
ATOM 1464 C C . LEU A 1 189 ? 11.267 -36.583 5.964 1.00 52.72 189 LEU A C 1
ATOM 1466 O O . LEU A 1 189 ? 11.222 -37.790 5.735 1.00 52.72 189 LEU A O 1
ATOM 1470 N N . TYR A 1 190 ? 12.273 -36.011 6.629 1.00 54.66 190 TYR A N 1
ATOM 1471 C CA . TYR A 1 190 ? 13.527 -36.689 6.982 1.00 54.66 190 TYR A CA 1
ATOM 1472 C C . TYR A 1 190 ? 13.934 -36.542 8.458 1.00 54.66 190 TYR A C 1
ATOM 1474 O O . TYR A 1 190 ? 14.897 -37.167 8.889 1.00 54.66 190 TYR A O 1
ATOM 1482 N N . GLY A 1 191 ? 13.218 -35.751 9.261 1.00 51.66 191 GLY A N 1
ATOM 1483 C CA . GLY A 1 191 ? 13.511 -35.536 10.680 1.00 51.66 191 GLY A CA 1
ATOM 1484 C C . GLY A 1 191 ? 12.797 -36.525 11.600 1.00 51.66 191 GLY A C 1
ATOM 1485 O O . GLY A 1 191 ? 11.909 -36.136 12.358 1.00 51.66 191 GLY A O 1
ATOM 1486 N N . ARG A 1 192 ? 13.187 -37.801 11.543 1.00 48.44 192 ARG A N 1
ATOM 1487 C CA . ARG A 1 192 ? 13.045 -38.771 12.643 1.00 48.44 192 ARG A CA 1
ATOM 1488 C C . ARG A 1 192 ? 14.053 -39.901 12.439 1.00 48.44 192 ARG A C 1
ATOM 1490 O O . ARG A 1 192 ? 13.737 -40.877 11.769 1.00 48.44 192 ARG A O 1
ATOM 1497 N N . ASP A 1 193 ? 15.211 -39.743 13.067 1.00 45.25 193 ASP A N 1
ATOM 1498 C CA . ASP A 1 193 ? 15.976 -40.854 13.638 1.00 45.25 193 ASP A CA 1
ATOM 1499 C C . ASP A 1 193 ? 16.021 -40.660 15.160 1.00 45.25 193 ASP A C 1
ATOM 1501 O O . ASP A 1 193 ? 16.280 -39.512 15.601 1.00 45.25 193 ASP A O 1
#

Organism: Symbiodinium pilosum (NCBI:txid2952)

Radius of gyration: 21.38 Å; Cα contacts (8 Å, |Δi|>4): 328; chains: 1; bounding box: 45×75×53 Å

pLDDT: mean 75.24, std 18.09, range [29.14, 97.12]